Protein AF-A0A806K2G0-F1 (afdb_monomer_lite)

Structure (mmCIF, N/CA/C/O backbone):
data_AF-A0A806K2G0-F1
#
_entry.id   AF-A0A806K2G0-F1
#
loop_
_atom_site.group_PDB
_atom_site.id
_atom_site.type_symbol
_atom_site.label_atom_id
_atom_site.label_alt_id
_atom_site.label_comp_id
_atom_site.label_asym_id
_atom_site.label_entity_id
_atom_site.label_seq_id
_atom_site.pdbx_PDB_ins_code
_atom_site.Cartn_x
_atom_site.Cartn_y
_atom_site.Cartn_z
_atom_site.occupancy
_atom_site.B_iso_or_equiv
_atom_site.auth_seq_id
_atom_site.auth_comp_id
_atom_site.auth_asym_id
_atom_site.auth_atom_id
_atom_site.pdbx_PDB_model_num
ATOM 1 N N . MET A 1 1 ? 37.754 -12.669 -34.353 1.00 77.06 1 MET A N 1
ATOM 2 C CA . MET A 1 1 ? 36.310 -12.404 -34.170 1.00 77.06 1 MET A CA 1
ATOM 3 C C . MET A 1 1 ? 35.971 -12.281 -32.690 1.00 77.06 1 MET A C 1
ATOM 5 O O . MET A 1 1 ? 35.333 -11.304 -32.326 1.00 77.06 1 MET A O 1
ATOM 9 N N . ASP A 1 2 ? 36.463 -13.185 -31.840 1.00 87.06 2 ASP A N 1
ATOM 10 C CA . ASP A 1 2 ? 36.149 -13.199 -30.400 1.00 87.06 2 ASP A CA 1
ATOM 11 C C . ASP A 1 2 ? 36.590 -11.938 -29.641 1.00 87.06 2 ASP A C 1
ATOM 13 O O . ASP A 1 2 ? 35.794 -11.384 -28.889 1.00 87.06 2 ASP A O 1
ATOM 17 N N . ASP A 1 3 ? 37.777 -11.389 -29.924 1.00 90.94 3 ASP A N 1
ATOM 18 C CA . ASP A 1 3 ? 38.232 -10.138 -29.287 1.00 90.94 3 ASP A CA 1
ATOM 19 C C . ASP A 1 3 ? 37.332 -8.937 -29.612 1.00 90.94 3 ASP A C 1
ATOM 21 O O . ASP A 1 3 ? 37.082 -8.086 -28.761 1.00 90.94 3 ASP A O 1
ATOM 25 N N . ARG A 1 4 ? 36.794 -8.877 -30.839 1.00 92.06 4 ARG A N 1
ATOM 26 C CA . ARG A 1 4 ? 35.856 -7.819 -31.248 1.00 92.06 4 ARG A CA 1
ATOM 27 C C . ARG A 1 4 ? 34.479 -7.999 -30.613 1.00 92.06 4 ARG A C 1
ATOM 29 O O . ARG A 1 4 ? 33.870 -7.000 -30.252 1.00 92.06 4 ARG A O 1
ATOM 36 N N . LYS A 1 5 ? 34.012 -9.241 -30.433 1.00 92.31 5 LYS A N 1
ATOM 37 C CA . LYS A 1 5 ? 32.771 -9.539 -29.694 1.00 92.31 5 LYS A CA 1
ATOM 38 C C . LYS A 1 5 ? 32.900 -9.133 -28.226 1.00 92.31 5 LYS A C 1
ATOM 40 O O . LYS A 1 5 ? 32.089 -8.356 -27.743 1.00 92.31 5 LYS A O 1
ATOM 45 N N . LYS A 1 6 ? 33.995 -9.527 -27.573 1.00 95.56 6 LYS A N 1
ATOM 46 C CA . LYS A 1 6 ? 34.305 -9.108 -26.201 1.00 95.56 6 LYS A CA 1
ATOM 47 C C . LYS A 1 6 ? 34.381 -7.583 -26.067 1.00 95.56 6 LYS A C 1
ATOM 49 O O . LYS A 1 6 ? 33.862 -7.018 -25.110 1.00 95.56 6 LYS A O 1
ATOM 54 N N . ARG A 1 7 ? 34.992 -6.905 -27.043 1.00 94.62 7 ARG A N 1
ATOM 55 C CA . ARG A 1 7 ? 35.062 -5.440 -27.065 1.00 94.62 7 ARG A CA 1
ATOM 56 C C . ARG A 1 7 ? 33.682 -4.785 -27.193 1.00 94.62 7 ARG A C 1
ATOM 58 O O . ARG A 1 7 ? 33.452 -3.767 -26.547 1.00 94.62 7 ARG A O 1
ATOM 65 N N . ILE A 1 8 ? 32.774 -5.352 -27.990 1.00 94.88 8 ILE A N 1
ATOM 66 C CA . ILE A 1 8 ? 31.377 -4.893 -28.059 1.00 94.88 8 ILE A CA 1
ATOM 67 C C . ILE A 1 8 ? 30.714 -5.028 -26.685 1.00 94.88 8 ILE A C 1
ATOM 69 O O . ILE A 1 8 ? 30.158 -4.046 -26.204 1.00 94.88 8 ILE A O 1
ATOM 73 N N . ASP A 1 9 ? 30.847 -6.177 -26.017 1.00 96.31 9 ASP A N 1
ATOM 74 C CA . ASP A 1 9 ? 30.248 -6.400 -24.692 1.00 96.31 9 ASP A CA 1
ATOM 75 C C . ASP A 1 9 ? 30.761 -5.390 -23.644 1.00 96.31 9 ASP A C 1
ATOM 77 O O . ASP A 1 9 ? 29.993 -4.855 -22.837 1.00 96.31 9 ASP A O 1
ATOM 81 N N . GLU A 1 10 ? 32.064 -5.084 -23.667 1.00 96.31 10 GLU A N 1
ATOM 82 C CA . GLU A 1 10 ? 32.683 -4.063 -22.811 1.00 96.31 10 GLU A CA 1
ATOM 83 C C . GLU A 1 10 ? 32.123 -2.659 -23.090 1.00 96.31 10 GLU A C 1
ATOM 85 O O . GLU A 1 10 ? 31.780 -1.931 -22.154 1.00 96.31 10 GLU A O 1
ATOM 90 N N . LEU A 1 11 ? 31.992 -2.280 -24.365 1.00 94.94 11 LEU A N 1
ATOM 91 C CA . LEU A 1 11 ? 31.426 -0.990 -24.771 1.00 94.94 11 LEU A CA 1
ATOM 92 C C . LEU A 1 11 ? 29.933 -0.889 -24.437 1.00 94.94 11 LEU A C 1
ATOM 94 O O . LEU A 1 11 ? 29.469 0.173 -24.027 1.00 94.94 11 LEU A O 1
ATOM 98 N N . GLU A 1 12 ? 29.173 -1.977 -24.555 1.00 96.06 12 GLU A N 1
ATOM 99 C CA . GLU A 1 12 ? 27.765 -2.027 -24.154 1.00 96.06 12 GLU A CA 1
ATOM 100 C C . GLU A 1 12 ? 27.595 -1.881 -22.641 1.00 96.06 12 GLU A C 1
ATOM 102 O O . GLU A 1 12 ? 26.647 -1.243 -22.171 1.00 96.06 12 GLU A O 1
ATOM 107 N N . LYS A 1 13 ? 28.512 -2.452 -21.854 1.00 96.75 13 LYS A N 1
ATOM 108 C CA . LYS A 1 13 ? 28.553 -2.237 -20.406 1.00 96.75 13 LYS A CA 1
ATOM 109 C C . LYS A 1 13 ? 28.860 -0.772 -20.079 1.00 96.75 13 LYS A C 1
ATOM 111 O O . LYS A 1 13 ? 28.078 -0.149 -19.364 1.00 96.75 13 LYS A O 1
ATOM 116 N N . LEU A 1 14 ? 29.916 -0.204 -20.666 1.00 95.12 14 LEU A N 1
ATOM 117 C CA . LEU A 1 14 ? 30.301 1.197 -20.460 1.00 95.12 14 LEU A CA 1
ATOM 118 C C . LEU A 1 14 ? 29.185 2.169 -20.873 1.00 95.12 14 LEU A C 1
ATOM 120 O O . LEU A 1 14 ? 28.911 3.144 -20.172 1.00 95.12 14 LEU A O 1
ATOM 124 N N . LYS A 1 15 ? 28.507 1.888 -21.991 1.00 95.88 15 LYS A N 1
ATOM 125 C CA . LYS A 1 15 ? 27.346 2.646 -22.468 1.00 95.88 15 LYS A CA 1
ATOM 126 C C . LYS A 1 15 ? 26.206 2.613 -21.453 1.00 95.88 15 LYS A C 1
ATOM 128 O O . LYS A 1 15 ? 25.628 3.659 -21.173 1.00 95.88 15 LYS A O 1
ATOM 133 N N . ARG A 1 16 ? 25.869 1.440 -20.904 1.00 96.06 16 ARG A N 1
ATOM 134 C CA . ARG A 1 16 ? 24.810 1.305 -19.888 1.00 96.06 16 ARG A CA 1
ATOM 135 C C . ARG A 1 16 ? 25.144 2.078 -18.616 1.00 96.06 16 ARG A C 1
ATOM 137 O O . ARG A 1 16 ? 24.292 2.812 -18.128 1.00 96.06 16 ARG A O 1
ATOM 144 N N . GLU A 1 17 ? 26.374 1.958 -18.126 1.00 96.19 17 GLU A N 1
ATOM 145 C CA . GLU A 1 17 ? 26.848 2.690 -16.944 1.00 96.19 17 GLU A CA 1
ATOM 146 C C . GLU A 1 17 ? 26.820 4.207 -17.180 1.00 96.19 17 GLU A C 1
ATOM 148 O O . GLU A 1 17 ? 26.232 4.944 -16.393 1.00 96.19 17 GLU A O 1
ATOM 153 N N . SER A 1 18 ? 27.352 4.667 -18.317 1.00 95.12 18 SER A N 1
ATOM 154 C CA . SER A 1 18 ? 27.351 6.089 -18.688 1.00 95.12 18 SER A CA 1
ATOM 155 C C . SER A 1 18 ? 25.934 6.642 -18.843 1.00 95.12 18 SER A C 1
ATOM 157 O O . SER A 1 18 ? 25.673 7.770 -18.435 1.00 95.12 18 SER A O 1
ATOM 159 N N . ARG A 1 19 ? 25.006 5.854 -19.404 1.00 95.50 19 ARG A N 1
ATOM 160 C CA . ARG A 1 19 ? 23.601 6.246 -19.568 1.00 95.50 19 ARG A CA 1
ATOM 161 C C . ARG A 1 19 ? 22.874 6.335 -18.234 1.00 95.50 19 ARG A C 1
ATOM 163 O O . ARG A 1 19 ? 22.142 7.290 -18.027 1.00 95.50 19 ARG A O 1
ATOM 170 N N . PHE A 1 20 ? 23.128 5.404 -17.318 1.00 96.06 20 PHE A N 1
ATOM 171 C CA . PHE A 1 20 ? 22.593 5.478 -15.961 1.00 96.06 20 PHE A CA 1
ATOM 172 C C . PHE A 1 20 ? 23.103 6.723 -15.218 1.00 96.06 20 PHE A C 1
ATOM 174 O O . PHE A 1 20 ? 22.312 7.460 -14.631 1.00 96.06 20 PHE A O 1
ATOM 181 N N . SER A 1 21 ? 24.410 7.002 -15.287 1.00 96.44 21 SER A N 1
ATOM 182 C CA . SER A 1 21 ? 24.989 8.213 -14.692 1.00 96.44 21 SER A CA 1
ATOM 183 C C . SER A 1 21 ? 24.447 9.493 -15.325 1.00 96.44 21 SER A C 1
ATOM 185 O O . SER A 1 21 ? 24.201 10.461 -14.610 1.00 96.44 21 SER A O 1
ATOM 187 N N . LEU A 1 22 ? 24.245 9.503 -16.645 1.00 96.56 22 LEU A N 1
ATOM 188 C CA . LEU A 1 22 ? 23.656 10.635 -17.353 1.00 96.56 22 LEU A CA 1
ATOM 189 C C . LEU A 1 22 ? 22.205 10.857 -16.918 1.00 96.56 22 LEU A C 1
ATOM 191 O O . LEU A 1 22 ? 21.867 11.963 -16.522 1.00 96.56 22 LEU A O 1
ATOM 195 N N . ASP A 1 23 ? 21.376 9.813 -16.930 1.00 95.81 23 ASP A N 1
ATOM 196 C CA . ASP A 1 23 ? 19.970 9.892 -16.524 1.00 95.81 23 ASP A CA 1
ATOM 197 C C . ASP A 1 23 ? 19.830 10.434 -15.092 1.00 95.81 23 ASP A C 1
ATOM 199 O O . ASP A 1 23 ? 19.036 11.342 -14.861 1.00 95.81 23 ASP A O 1
ATOM 203 N N . SER A 1 24 ? 20.642 9.935 -14.152 1.00 96.50 24 SER A N 1
ATOM 204 C CA . SER A 1 24 ? 20.638 10.400 -12.759 1.00 96.50 24 SER A CA 1
ATOM 205 C C . SER A 1 24 ? 21.099 11.853 -12.616 1.00 96.50 24 SER A C 1
ATOM 207 O O . SER A 1 24 ? 20.521 12.602 -11.830 1.00 96.50 24 SER A O 1
ATOM 209 N N . LEU A 1 25 ? 22.120 12.265 -13.374 1.00 96.44 25 LEU A N 1
ATOM 210 C CA . LEU A 1 25 ? 22.610 13.643 -13.372 1.00 96.44 25 LEU A CA 1
ATOM 211 C C . LEU A 1 25 ? 21.557 14.608 -13.928 1.00 96.44 25 LEU A C 1
ATOM 213 O O . LEU A 1 25 ? 21.344 15.672 -13.356 1.00 96.44 25 LEU A O 1
ATOM 217 N N . LEU A 1 26 ? 20.898 14.239 -15.029 1.00 96.06 26 LEU A N 1
ATOM 218 C CA . LEU A 1 26 ? 19.864 15.057 -15.664 1.00 96.06 26 LEU A CA 1
ATOM 219 C C . LEU A 1 26 ? 18.597 15.143 -14.819 1.00 96.06 26 LEU A C 1
ATOM 221 O O . LEU A 1 26 ? 17.987 16.203 -14.775 1.00 96.06 26 LEU A O 1
ATOM 225 N N . GLU A 1 27 ? 18.216 14.057 -14.145 1.00 96.25 27 GLU A N 1
ATOM 226 C CA . GLU A 1 27 ? 17.104 14.050 -13.192 1.00 96.25 27 GLU A CA 1
ATOM 227 C C . GLU A 1 27 ? 17.367 15.036 -12.047 1.00 96.25 27 GLU A C 1
ATOM 229 O O . GLU A 1 27 ? 16.582 15.958 -11.852 1.00 96.25 27 GLU A O 1
ATOM 234 N N . GLY A 1 28 ? 18.508 14.930 -11.357 1.00 95.12 28 GLY A N 1
ATOM 235 C CA . GLY A 1 28 ? 18.836 15.859 -10.268 1.00 95.12 28 GLY A CA 1
ATOM 236 C C . GLY A 1 28 ? 19.027 17.303 -10.744 1.00 95.12 28 GLY A C 1
ATOM 237 O O . GLY A 1 28 ? 18.637 18.251 -10.064 1.00 95.12 28 GLY A O 1
ATOM 238 N N . PHE A 1 29 ? 19.596 17.499 -11.935 1.00 94.25 29 PHE A N 1
ATOM 239 C CA . PHE A 1 29 ? 19.749 18.833 -12.508 1.00 94.25 29 PHE A CA 1
ATOM 240 C C . PHE A 1 29 ? 18.399 19.459 -12.872 1.00 94.25 29 PHE A C 1
ATOM 242 O O . PHE A 1 29 ? 18.138 20.605 -12.513 1.00 94.25 29 PHE A O 1
ATOM 249 N N . GLY A 1 30 ? 17.520 18.704 -13.530 1.00 94.25 30 GLY A N 1
ATOM 250 C CA . GLY A 1 30 ? 16.178 19.160 -13.869 1.00 94.25 30 GLY A CA 1
ATOM 251 C C . GLY A 1 30 ? 15.332 19.468 -12.640 1.00 94.25 30 GLY A C 1
ATOM 252 O O . GLY A 1 30 ? 14.663 20.496 -12.626 1.00 94.25 30 GLY A O 1
ATOM 253 N N . GLU A 1 31 ? 15.403 18.637 -11.597 1.00 95.12 31 GLU A N 1
ATOM 254 C CA . GLU A 1 31 ? 14.741 18.889 -10.310 1.00 95.12 31 GLU A CA 1
ATOM 255 C C . GLU A 1 31 ? 15.164 20.240 -9.715 1.00 95.12 31 GLU A C 1
ATOM 257 O O . GLU A 1 31 ? 14.314 21.063 -9.372 1.00 95.12 31 GLU A O 1
ATOM 262 N N . ASN A 1 32 ? 16.473 20.514 -9.675 1.00 93.75 32 ASN A N 1
ATOM 263 C CA . ASN A 1 32 ? 16.998 21.788 -9.184 1.00 93.75 32 ASN A CA 1
ATOM 264 C C . ASN A 1 32 ? 16.503 22.981 -10.006 1.00 93.75 32 ASN A C 1
ATOM 266 O O . ASN A 1 32 ? 16.210 24.032 -9.440 1.00 93.75 32 ASN A O 1
ATOM 270 N N . LEU A 1 33 ? 16.417 22.835 -11.331 1.00 92.62 33 LEU A N 1
ATOM 271 C CA . LEU A 1 33 ? 15.923 23.899 -12.200 1.00 92.62 33 LEU A CA 1
ATOM 272 C C . LEU A 1 33 ? 14.427 24.147 -11.984 1.00 92.62 33 LEU A C 1
ATOM 274 O O . LEU A 1 33 ? 14.039 25.302 -11.847 1.00 92.62 33 LEU A O 1
ATOM 278 N N . TYR A 1 34 ? 13.600 23.098 -11.891 1.00 92.44 34 TYR A N 1
ATOM 279 C CA . TYR A 1 34 ? 12.176 23.240 -11.557 1.00 92.44 34 TYR A CA 1
ATOM 280 C C . TYR A 1 34 ? 11.971 23.914 -10.197 1.00 92.44 34 TYR A C 1
ATOM 282 O O . TYR A 1 34 ? 11.084 24.751 -10.066 1.00 92.44 34 TYR A O 1
ATOM 290 N N . GLY A 1 35 ? 12.827 23.630 -9.211 1.00 89.75 35 GLY A N 1
ATOM 291 C CA . GLY A 1 35 ? 12.796 24.289 -7.901 1.00 89.75 35 GLY A CA 1
ATOM 292 C C . GLY A 1 35 ? 13.089 25.797 -7.924 1.00 89.75 35 GLY A C 1
ATOM 293 O O . GLY A 1 35 ? 12.828 26.476 -6.935 1.00 89.75 35 GLY A O 1
ATOM 294 N N . ARG A 1 36 ? 13.621 26.333 -9.031 1.00 91.38 36 ARG A N 1
ATOM 295 C CA . ARG A 1 36 ? 13.879 27.772 -9.230 1.00 91.38 36 ARG A CA 1
ATOM 296 C C . ARG A 1 36 ? 12.774 28.475 -10.018 1.00 91.38 36 ARG A C 1
ATOM 298 O O . ARG A 1 36 ? 12.831 29.691 -10.173 1.00 91.38 36 ARG A O 1
ATOM 305 N N . ILE A 1 37 ? 11.812 27.727 -10.554 1.00 89.44 37 ILE A N 1
ATOM 306 C CA . ILE A 1 37 ? 10.711 28.289 -11.332 1.00 89.44 37 ILE A CA 1
ATOM 307 C C . ILE A 1 37 ? 9.681 28.878 -10.370 1.00 89.44 37 ILE A C 1
ATOM 309 O O . ILE A 1 37 ? 9.182 28.193 -9.482 1.00 89.44 37 ILE A O 1
ATOM 313 N N . GLU A 1 38 ? 9.349 30.150 -10.566 1.00 78.06 38 GLU A N 1
ATOM 314 C CA . GLU A 1 38 ? 8.208 30.778 -9.903 1.00 78.06 38 GLU A CA 1
ATOM 315 C C . GLU A 1 38 ? 6.893 30.335 -10.574 1.00 78.06 38 GLU A C 1
ATOM 317 O O . GLU A 1 38 ? 6.869 30.070 -11.777 1.00 78.06 38 GLU A O 1
ATOM 322 N N . ASP A 1 39 ? 5.784 30.311 -9.824 1.00 66.56 39 ASP A N 1
ATOM 323 C CA . ASP A 1 39 ? 4.446 29.813 -10.227 1.00 66.56 39 ASP A CA 1
ATOM 324 C C . ASP A 1 39 ? 3.815 30.471 -11.484 1.00 66.56 39 ASP A C 1
ATOM 326 O O . ASP A 1 39 ? 2.679 30.169 -11.848 1.00 66.56 39 ASP A O 1
ATOM 330 N N . SER A 1 40 ? 4.522 31.377 -12.162 1.00 60.97 40 SER A N 1
ATOM 331 C CA . SER A 1 40 ? 4.035 32.211 -13.266 1.00 60.97 40 SER A CA 1
ATOM 332 C C . SER A 1 40 ? 4.455 31.760 -14.673 1.00 60.97 40 SER A C 1
ATOM 334 O O . SER A 1 40 ? 4.078 32.410 -15.648 1.00 60.97 40 SER A O 1
ATOM 336 N N . ALA A 1 41 ? 5.223 30.676 -14.829 1.00 68.88 41 ALA A N 1
ATOM 337 C CA . ALA A 1 41 ? 5.711 30.271 -16.151 1.00 68.88 41 ALA A CA 1
ATOM 338 C C . ALA A 1 41 ? 4.635 29.549 -16.997 1.00 68.88 41 ALA A C 1
ATOM 340 O O . ALA A 1 41 ? 4.089 28.522 -16.601 1.00 68.88 41 ALA A O 1
ATOM 341 N N . GLU A 1 42 ? 4.383 30.048 -18.214 1.00 77.19 42 GLU A N 1
ATOM 342 C CA . GLU A 1 42 ? 3.323 29.580 -19.133 1.00 77.19 42 GLU A CA 1
ATOM 343 C C . GLU A 1 42 ? 3.671 28.303 -19.932 1.00 77.19 42 GLU A C 1
ATOM 345 O O . GLU A 1 42 ? 3.013 27.975 -20.921 1.00 77.19 42 GLU A O 1
ATOM 350 N N . PHE A 1 43 ? 4.717 27.565 -19.551 1.00 86.06 43 PHE A N 1
ATOM 351 C CA . PHE A 1 43 ? 5.128 26.372 -20.294 1.00 86.06 43 PHE A CA 1
ATOM 352 C C . PHE A 1 43 ? 4.364 25.121 -19.844 1.00 86.06 43 PHE A C 1
ATOM 354 O O . PHE A 1 43 ? 4.207 24.862 -18.652 1.00 86.06 43 PHE A O 1
ATOM 361 N N . GLU A 1 44 ? 3.933 24.308 -20.812 1.00 87.38 44 GLU A N 1
ATOM 362 C CA . GLU A 1 44 ? 3.108 23.109 -20.590 1.00 87.38 44 GLU A CA 1
ATOM 363 C C . GLU A 1 44 ? 3.717 22.129 -19.576 1.00 87.38 44 GLU A C 1
ATOM 365 O O . GLU A 1 44 ? 3.016 21.568 -18.735 1.00 87.38 44 GLU A O 1
ATOM 370 N N . ASP A 1 45 ? 5.031 21.933 -19.616 1.00 87.44 45 ASP A N 1
ATOM 371 C CA . ASP A 1 45 ? 5.723 21.021 -18.714 1.00 87.44 45 ASP A CA 1
ATOM 372 C C . ASP A 1 45 ? 5.883 21.571 -17.290 1.00 87.44 45 ASP A C 1
ATOM 374 O O . ASP A 1 45 ? 5.846 20.790 -16.341 1.00 87.44 45 ASP A O 1
ATOM 378 N N . VAL A 1 46 ? 5.947 22.896 -17.121 1.00 88.31 46 VAL A N 1
ATOM 379 C CA . VAL A 1 46 ? 5.870 23.555 -15.806 1.00 88.31 46 VAL A CA 1
ATOM 380 C C . VAL A 1 46 ? 4.473 23.403 -15.209 1.00 88.31 46 VAL A C 1
ATOM 382 O O . VAL A 1 46 ? 4.335 23.022 -14.047 1.00 88.31 46 VAL A O 1
ATOM 385 N N . LEU A 1 47 ? 3.423 23.609 -16.009 1.00 89.81 47 LEU A N 1
ATOM 386 C CA . LEU A 1 47 ? 2.044 23.355 -15.575 1.00 89.81 47 LEU A CA 1
ATOM 387 C C . LEU A 1 47 ? 1.857 21.889 -15.162 1.00 89.81 47 LEU A C 1
ATOM 389 O O . LEU A 1 47 ? 1.226 21.593 -14.141 1.00 89.81 47 LEU A O 1
ATOM 393 N N . LYS A 1 48 ? 2.447 20.964 -15.927 1.00 92.19 48 LYS A N 1
ATOM 394 C CA . LYS A 1 48 ? 2.440 19.537 -15.605 1.00 92.19 48 LYS A CA 1
ATOM 395 C C . LYS A 1 48 ? 3.205 19.245 -14.313 1.00 92.19 48 LYS A C 1
ATOM 397 O O . LYS A 1 48 ? 2.683 18.515 -13.478 1.00 92.19 48 LYS A O 1
ATOM 402 N N . TYR A 1 49 ? 4.385 19.831 -14.111 1.00 93.12 49 TYR A N 1
ATOM 403 C CA . TYR A 1 49 ? 5.149 19.718 -12.866 1.00 93.12 49 TYR A CA 1
ATOM 404 C C . TYR A 1 49 ? 4.319 20.155 -11.649 1.00 93.12 49 TYR A C 1
ATOM 406 O O . TYR A 1 49 ? 4.158 19.372 -10.712 1.00 93.12 49 TYR A O 1
ATOM 414 N N . ASN A 1 50 ? 3.703 21.340 -11.702 1.00 90.62 50 ASN A N 1
ATOM 415 C CA . ASN A 1 50 ? 2.863 21.860 -10.618 1.00 90.62 50 ASN A CA 1
ATOM 416 C C . ASN A 1 50 ? 1.653 20.959 -10.339 1.00 90.62 50 ASN A C 1
ATOM 418 O O . ASN A 1 50 ? 1.311 20.703 -9.184 1.00 90.62 50 ASN A O 1
ATOM 422 N N . THR A 1 51 ? 1.032 20.423 -11.392 1.00 93.12 51 THR A N 1
ATOM 423 C CA . THR A 1 51 ? -0.085 19.475 -11.264 1.00 93.12 51 THR A CA 1
ATOM 424 C C . THR A 1 51 ? 0.354 18.181 -10.580 1.00 93.12 51 THR A C 1
ATOM 426 O O . THR A 1 51 ? -0.313 17.722 -9.660 1.00 93.12 51 THR A O 1
ATOM 429 N N . LEU A 1 52 ? 1.494 17.609 -10.976 1.00 94.88 52 LEU A N 1
ATOM 430 C CA . LEU A 1 52 ? 2.017 16.376 -10.381 1.00 94.88 52 LEU A CA 1
ATOM 431 C C . LEU A 1 52 ? 2.450 16.583 -8.919 1.00 94.88 52 LEU A C 1
ATOM 433 O O . LEU A 1 52 ? 2.195 15.723 -8.078 1.00 94.88 52 LEU A O 1
ATOM 437 N N . GLN A 1 53 ? 3.054 17.729 -8.589 1.00 94.00 53 GLN A N 1
ATOM 438 C CA . GLN A 1 53 ? 3.383 18.094 -7.205 1.00 94.00 53 GLN A CA 1
ATOM 439 C C . GLN A 1 53 ? 2.126 18.203 -6.340 1.00 94.00 53 GLN A C 1
ATOM 441 O O . GLN A 1 53 ? 2.069 17.638 -5.244 1.00 94.00 53 GLN A O 1
ATOM 446 N N . LYS A 1 54 ? 1.086 18.865 -6.858 1.00 94.44 54 LYS A N 1
ATOM 447 C CA . LYS A 1 54 ? -0.214 18.940 -6.192 1.00 94.44 54 LYS A CA 1
ATOM 448 C C . LYS A 1 54 ? -0.834 17.554 -6.006 1.00 94.44 54 LYS A C 1
ATOM 450 O O . LYS A 1 54 ? -1.274 17.238 -4.909 1.00 94.44 54 LYS A O 1
ATOM 455 N N . ASP A 1 55 ? -0.793 16.698 -7.022 1.00 95.75 55 ASP A N 1
ATOM 456 C CA . ASP A 1 55 ? -1.307 15.327 -6.947 1.00 95.75 55 ASP A CA 1
ATOM 457 C C . ASP A 1 55 ? -0.604 14.490 -5.866 1.00 95.75 55 ASP A C 1
ATOM 459 O O . ASP A 1 55 ? -1.256 13.700 -5.174 1.00 95.75 55 ASP A O 1
ATOM 463 N N . ILE A 1 56 ? 0.713 14.663 -5.683 1.00 95.25 56 ILE A N 1
ATOM 464 C CA . ILE A 1 56 ? 1.457 14.032 -4.581 1.00 95.25 56 ILE A CA 1
ATOM 465 C C . ILE A 1 56 ? 0.993 14.584 -3.236 1.00 95.25 56 ILE A C 1
ATOM 467 O O . ILE A 1 56 ? 0.761 13.796 -2.315 1.00 95.25 56 ILE A O 1
ATOM 471 N N . ALA A 1 57 ? 0.861 15.905 -3.106 1.00 95.50 57 ALA A N 1
ATOM 472 C CA . ALA A 1 57 ? 0.421 16.545 -1.870 1.00 95.50 57 ALA A CA 1
ATOM 473 C C . ALA A 1 57 ? -0.997 16.095 -1.480 1.00 95.50 57 ALA A C 1
ATOM 475 O O . ALA A 1 57 ? -1.202 15.617 -0.363 1.00 95.50 57 ALA A O 1
ATOM 476 N N . ASP A 1 58 ? -1.937 16.138 -2.425 1.00 96.44 58 ASP A N 1
ATOM 477 C CA . ASP A 1 58 ? -3.329 15.722 -2.248 1.00 96.44 58 ASP A CA 1
ATOM 478 C C . ASP A 1 58 ? -3.413 14.227 -1.893 1.00 96.44 58 ASP A C 1
ATOM 480 O O . ASP A 1 58 ? -4.101 13.842 -0.945 1.00 96.44 58 ASP A O 1
ATOM 484 N N . SER A 1 59 ? -2.648 13.370 -2.582 1.00 95.50 59 SER A N 1
ATOM 485 C CA . SER A 1 59 ? -2.597 11.932 -2.272 1.00 95.50 59 SER A CA 1
ATOM 486 C C . SER A 1 59 ? -1.977 11.654 -0.897 1.00 95.50 59 SER A C 1
ATOM 488 O O . SER A 1 59 ? -2.403 10.732 -0.205 1.00 95.50 59 SER A O 1
ATOM 490 N N . THR A 1 60 ? -0.989 12.447 -0.473 1.00 95.75 60 THR A N 1
ATOM 491 C CA . THR A 1 60 ? -0.350 12.317 0.848 1.00 95.75 60 THR A CA 1
ATOM 492 C C . THR A 1 60 ? -1.298 12.759 1.966 1.00 95.75 60 THR A C 1
ATOM 494 O O . THR A 1 60 ? -1.425 12.063 2.974 1.00 95.75 60 THR A O 1
ATOM 497 N N . ALA A 1 61 ? -2.020 13.866 1.776 1.00 95.69 61 ALA A N 1
ATOM 498 C CA . ALA A 1 61 ? -3.051 14.330 2.705 1.00 95.69 61 ALA A CA 1
ATOM 499 C C . ALA A 1 61 ? -4.208 13.320 2.830 1.00 95.69 61 ALA A C 1
ATOM 501 O O . ALA A 1 61 ? -4.716 13.072 3.929 1.00 95.69 61 ALA A O 1
ATOM 502 N N . ALA A 1 62 ? -4.585 12.683 1.718 1.00 94.25 62 ALA A N 1
ATOM 503 C CA . ALA A 1 62 ? -5.573 11.611 1.715 1.00 94.25 62 ALA A CA 1
ATOM 504 C C . ALA A 1 62 ? -5.097 10.384 2.512 1.00 94.25 62 ALA A C 1
ATOM 506 O O . ALA A 1 62 ? -5.869 9.859 3.312 1.00 94.25 62 ALA A O 1
ATOM 507 N N . ILE A 1 63 ? -3.828 9.967 2.374 1.00 94.00 63 ILE A N 1
ATOM 508 C CA . ILE A 1 63 ? -3.254 8.880 3.192 1.00 94.00 63 ILE A CA 1
ATOM 509 C C . ILE A 1 63 ? -3.383 9.203 4.682 1.00 94.00 63 ILE A C 1
ATOM 511 O O . ILE A 1 63 ? -3.885 8.369 5.432 1.00 94.00 63 ILE A O 1
ATOM 515 N N . PHE A 1 64 ? -2.992 10.411 5.099 1.00 94.56 64 PHE A N 1
ATOM 516 C CA . PHE A 1 64 ? -3.080 10.818 6.504 1.00 94.56 64 PHE A CA 1
ATOM 517 C C . PHE A 1 64 ? -4.519 10.750 7.030 1.00 94.56 64 PHE A C 1
ATOM 519 O O . PHE A 1 64 ? -4.762 10.240 8.120 1.00 94.56 64 PHE A O 1
ATOM 526 N N . THR A 1 65 ? -5.482 11.197 6.222 1.00 93.50 65 THR A N 1
ATOM 527 C CA . THR A 1 65 ? -6.907 11.161 6.576 1.00 93.50 65 THR A CA 1
ATOM 528 C C . THR A 1 65 ? -7.403 9.722 6.761 1.00 93.50 65 THR A C 1
ATOM 530 O O . THR A 1 65 ? -8.109 9.432 7.725 1.00 93.50 65 THR A O 1
ATOM 533 N N . VAL A 1 66 ? -7.019 8.798 5.873 1.00 92.69 66 VAL A N 1
ATOM 534 C CA . VAL A 1 66 ? -7.392 7.375 5.979 1.00 92.69 66 VAL A CA 1
ATOM 535 C C . VAL A 1 66 ? -6.739 6.718 7.199 1.00 92.69 66 VAL A C 1
ATOM 537 O O . VAL A 1 66 ? -7.401 5.979 7.926 1.00 92.69 66 VAL A O 1
ATOM 540 N N . GLU A 1 67 ? -5.462 7.000 7.462 1.00 93.38 67 GLU A N 1
ATOM 541 C CA . GLU A 1 67 ? -4.743 6.470 8.629 1.00 93.38 67 GLU A CA 1
ATOM 542 C C . GLU A 1 67 ? -5.330 6.997 9.951 1.00 93.38 67 GLU A C 1
ATOM 544 O O . GLU A 1 67 ? -5.487 6.237 10.910 1.00 93.38 67 GLU A O 1
ATOM 549 N N . GLU A 1 68 ? -5.726 8.272 10.000 1.00 93.75 68 GLU A N 1
ATOM 550 C CA . GLU A 1 68 ? -6.415 8.859 11.151 1.00 93.75 68 GLU A CA 1
ATOM 551 C C . GLU A 1 68 ? -7.789 8.214 11.384 1.00 93.75 68 GLU A C 1
ATOM 553 O O . GLU A 1 68 ? -8.134 7.874 12.521 1.00 93.75 68 GLU A O 1
ATOM 558 N N . GLN A 1 69 ? -8.554 7.976 10.315 1.00 92.12 69 GLN A N 1
ATOM 559 C CA . GLN A 1 69 ? -9.820 7.247 10.393 1.00 92.12 69 GLN A CA 1
ATOM 560 C C . GLN A 1 69 ? -9.620 5.802 10.875 1.00 92.12 69 GLN A C 1
ATOM 562 O O . GLN A 1 69 ? -10.388 5.335 11.714 1.00 92.12 69 GLN A O 1
ATOM 567 N N . GLU A 1 70 ? -8.586 5.090 10.409 1.00 93.06 70 GLU A N 1
ATOM 568 C CA . GLU A 1 70 ? -8.271 3.735 10.885 1.00 93.06 70 GLU A CA 1
ATOM 569 C C . GLU A 1 70 ? -7.904 3.732 12.377 1.00 93.06 70 GLU A C 1
ATOM 571 O O . GLU A 1 70 ? -8.342 2.848 13.122 1.00 93.06 70 GLU A O 1
ATOM 576 N N . ARG A 1 71 ? -7.133 4.726 12.838 1.00 93.31 71 ARG A N 1
ATOM 577 C CA . ARG A 1 71 ? -6.801 4.876 14.260 1.00 93.31 71 ARG A CA 1
ATOM 578 C C . ARG A 1 71 ? -8.063 5.083 15.096 1.00 93.31 71 ARG A C 1
ATOM 580 O O . ARG A 1 71 ? -8.289 4.327 16.039 1.00 93.31 71 ARG A O 1
ATOM 587 N N . ARG A 1 72 ? -8.913 6.040 14.708 1.00 93.81 72 ARG A N 1
ATOM 588 C CA . ARG A 1 72 ? -10.188 6.317 15.390 1.00 93.81 72 ARG A CA 1
ATOM 589 C C . ARG A 1 72 ? -11.103 5.094 15.399 1.00 93.81 72 ARG A C 1
ATOM 591 O O . ARG A 1 72 ? -11.767 4.829 16.394 1.00 93.81 72 ARG A O 1
ATOM 598 N N . PHE A 1 73 ? -11.116 4.315 14.319 1.00 93.56 73 PHE A N 1
ATOM 599 C CA . PHE A 1 73 ? -11.894 3.082 14.254 1.00 93.56 73 PHE A CA 1
ATOM 600 C C . PHE A 1 73 ? -11.444 2.079 15.319 1.00 93.56 73 PHE A C 1
ATOM 602 O O . PHE A 1 73 ? -12.286 1.557 16.044 1.00 93.56 73 PHE A O 1
ATOM 609 N N . LYS A 1 74 ? -10.133 1.851 15.465 1.00 93.19 74 LYS A N 1
ATOM 610 C CA . LYS A 1 74 ? -9.584 0.958 16.501 1.00 93.19 74 LYS A CA 1
ATOM 611 C C . LYS A 1 74 ? -9.880 1.465 17.913 1.00 93.19 74 LYS A C 1
ATOM 613 O O . LYS A 1 74 ? -10.318 0.687 18.753 1.00 93.19 74 LYS A O 1
ATOM 618 N N . GLU A 1 75 ? -9.721 2.766 18.149 1.00 94.94 75 GLU A N 1
ATOM 619 C CA . GLU A 1 75 ? -10.062 3.399 19.431 1.00 94.94 75 GLU A CA 1
ATOM 620 C C . GLU A 1 75 ? -11.543 3.190 19.794 1.00 94.94 75 GLU A C 1
ATOM 622 O O . GLU A 1 75 ? -11.862 2.852 20.937 1.00 94.94 75 GLU A O 1
ATOM 627 N N . LEU A 1 76 ? -12.452 3.316 18.819 1.00 94.56 76 LEU A N 1
ATOM 628 C CA . LEU A 1 76 ? -13.875 3.020 19.009 1.00 94.56 76 LEU A CA 1
ATOM 629 C C . LEU A 1 76 ? -14.120 1.539 19.310 1.00 94.56 76 LEU A C 1
ATOM 631 O O . LEU A 1 76 ? -14.928 1.231 20.182 1.00 94.56 76 LEU A O 1
ATOM 635 N N . GLU A 1 77 ? -13.442 0.611 18.626 1.00 94.12 77 GLU A N 1
ATOM 636 C CA . GLU A 1 77 ? -13.579 -0.821 18.923 1.00 94.12 77 GLU A CA 1
ATOM 637 C C . GLU A 1 77 ? -13.178 -1.156 20.356 1.00 94.12 77 GLU A C 1
ATOM 639 O O . GLU A 1 77 ? -13.886 -1.907 21.029 1.00 94.12 77 GLU A O 1
ATOM 644 N N . ASP A 1 78 ? -12.066 -0.602 20.824 1.00 95.56 78 ASP A N 1
ATOM 645 C CA . ASP A 1 78 ? -11.568 -0.867 22.169 1.00 95.56 78 ASP A CA 1
ATOM 646 C C . ASP A 1 78 ? -12.441 -0.194 23.235 1.00 95.56 78 ASP A C 1
ATOM 648 O O . ASP A 1 78 ? -12.767 -0.819 24.246 1.00 95.56 78 ASP A O 1
ATOM 652 N N . THR A 1 79 ? -12.923 1.025 22.971 1.00 95.88 79 THR A N 1
ATOM 653 C CA . THR A 1 79 ? -13.871 1.722 23.855 1.00 95.88 79 THR A CA 1
ATOM 654 C C . THR A 1 79 ? -15.195 0.964 23.966 1.00 95.88 79 THR A C 1
ATOM 656 O O . THR A 1 79 ? -15.710 0.791 25.070 1.00 95.88 79 THR A O 1
ATOM 659 N N . ILE A 1 80 ? -15.734 0.458 22.850 1.00 96.00 80 ILE A N 1
ATOM 660 C CA . ILE A 1 80 ? -16.959 -0.356 22.849 1.00 96.00 80 ILE A CA 1
ATOM 661 C C . ILE A 1 80 ? -16.752 -1.633 23.664 1.00 96.00 80 ILE A C 1
ATOM 663 O O . ILE A 1 80 ? -17.580 -1.930 24.517 1.00 96.00 80 ILE A O 1
ATOM 667 N N . LYS A 1 81 ? -15.645 -2.362 23.466 1.00 96.06 81 LYS A N 1
ATOM 668 C CA . LYS A 1 81 ? -15.359 -3.586 24.240 1.00 96.06 81 LYS A CA 1
ATOM 669 C C . LYS A 1 81 ? -15.292 -3.315 25.741 1.00 96.06 81 LYS A C 1
ATOM 671 O O . LYS A 1 81 ? -15.834 -4.090 26.526 1.00 96.06 81 LYS A O 1
ATOM 676 N N . LEU A 1 82 ? -14.632 -2.226 26.138 1.00 95.44 82 LEU A N 1
ATOM 677 C CA . LEU A 1 82 ? -14.529 -1.831 27.541 1.00 95.44 82 LEU A CA 1
ATOM 678 C C . LEU A 1 82 ? -15.913 -1.515 28.123 1.00 95.44 82 LEU A C 1
ATOM 680 O O . LEU A 1 82 ? -16.268 -2.021 29.184 1.00 95.44 82 LEU A O 1
ATOM 684 N N . LYS A 1 83 ? -16.732 -0.755 27.393 1.00 93.69 83 LYS A N 1
ATOM 685 C CA . LYS A 1 83 ? -18.098 -0.410 27.805 1.00 93.69 83 LYS A CA 1
ATOM 686 C C . LYS A 1 83 ? -19.042 -1.616 27.844 1.00 93.69 83 LYS A C 1
ATOM 688 O O . LYS A 1 83 ? -19.852 -1.709 28.757 1.00 93.69 83 LYS A O 1
ATOM 693 N N . GLU A 1 84 ? -18.911 -2.569 26.923 1.00 94.50 84 GLU A N 1
ATOM 694 C CA . GLU A 1 84 ? -19.653 -3.841 26.955 1.00 94.50 84 GLU A CA 1
ATOM 695 C C . GLU A 1 84 ? -19.273 -4.688 28.180 1.00 94.50 84 GLU A C 1
ATOM 697 O O . GLU A 1 84 ? -20.120 -5.369 28.765 1.00 94.50 84 GLU A O 1
ATOM 702 N N . GLN A 1 85 ? -18.005 -4.642 28.600 1.00 94.75 85 GLN A N 1
ATOM 703 C CA . GLN A 1 85 ? -17.574 -5.284 29.837 1.00 94.75 85 GLN A CA 1
ATOM 704 C C . GLN A 1 85 ? -18.151 -4.575 31.071 1.00 94.75 85 GLN A C 1
ATOM 706 O O . GLN A 1 85 ? -18.679 -5.262 31.945 1.00 94.75 85 GLN A O 1
ATOM 711 N N . GLU A 1 86 ? -18.116 -3.238 31.119 1.00 91.94 86 GLU A N 1
ATOM 712 C CA . GLU A 1 86 ? -18.753 -2.454 32.189 1.00 91.94 86 GLU A CA 1
ATOM 713 C C . GLU A 1 86 ? -20.256 -2.756 32.291 1.00 91.94 86 GLU A C 1
ATOM 715 O O . GLU A 1 86 ? -20.765 -2.990 33.385 1.00 91.94 86 GLU A O 1
ATOM 720 N N . GLU A 1 87 ? -20.971 -2.798 31.163 1.00 92.00 87 GLU A N 1
ATOM 721 C CA . GLU A 1 87 ? -22.400 -3.133 31.114 1.00 92.00 87 GLU A CA 1
ATOM 722 C C . GLU A 1 87 ? -22.653 -4.546 31.661 1.00 92.00 87 GLU A C 1
ATOM 724 O O . GLU A 1 87 ? -23.556 -4.764 32.471 1.00 92.00 87 GLU A O 1
ATOM 729 N N . LYS A 1 88 ? -21.811 -5.515 31.287 1.00 93.25 88 LYS A N 1
ATOM 730 C CA . LYS A 1 88 ? -21.907 -6.893 31.779 1.00 93.25 88 LYS A CA 1
ATOM 731 C C . LYS A 1 88 ? -21.638 -7.001 33.281 1.00 93.25 88 LYS A C 1
ATOM 733 O O . LYS A 1 88 ? -22.296 -7.795 33.954 1.00 93.25 88 LYS A O 1
ATOM 738 N N . GLU A 1 89 ? -20.660 -6.267 33.801 1.00 93.12 89 GLU A N 1
ATOM 739 C CA . GLU A 1 89 ? -20.347 -6.227 35.233 1.00 93.12 89 GLU A CA 1
ATOM 740 C C . GLU A 1 89 ? -21.492 -5.583 36.020 1.00 93.12 89 GLU A C 1
ATOM 742 O O . GLU A 1 89 ? -21.998 -6.196 36.959 1.00 93.12 89 GLU A O 1
ATOM 747 N N . ARG A 1 90 ? -22.021 -4.450 35.548 1.00 90.19 90 ARG A N 1
ATOM 748 C CA . ARG A 1 90 ? -23.198 -3.795 36.143 1.00 90.19 90 ARG A CA 1
ATOM 749 C C . ARG A 1 90 ? -24.449 -4.667 36.089 1.00 90.19 90 ARG A C 1
ATOM 751 O O . ARG A 1 90 ? -25.218 -4.697 37.044 1.00 90.19 90 ARG A O 1
ATOM 758 N N . GLY A 1 91 ? -24.643 -5.434 35.017 1.00 91.00 91 GLY A N 1
ATOM 759 C CA . GLY A 1 91 ? -25.729 -6.411 34.924 1.00 91.00 91 GLY A CA 1
ATOM 760 C C . GLY A 1 91 ? -25.636 -7.504 35.995 1.00 91.00 91 GLY A C 1
ATOM 761 O O . GLY A 1 91 ? -26.660 -7.922 36.545 1.00 91.00 91 GLY A O 1
ATOM 762 N N . LYS A 1 92 ? -24.418 -7.943 36.347 1.00 93.31 92 LYS A N 1
ATOM 763 C CA . LYS A 1 92 ? -24.204 -8.874 37.467 1.00 93.31 92 LYS A CA 1
ATOM 764 C C . LYS A 1 92 ? -24.507 -8.211 38.805 1.00 93.31 92 LYS A C 1
ATOM 766 O O . LYS A 1 92 ? -25.264 -8.790 39.576 1.00 93.31 92 LYS A O 1
ATOM 771 N N . GLU A 1 93 ? -23.991 -7.005 39.042 1.00 93.31 93 GLU A N 1
ATOM 772 C CA . GLU A 1 93 ? -24.266 -6.236 40.264 1.00 93.31 93 GLU A CA 1
ATOM 773 C C . GLU A 1 93 ? -25.773 -6.034 40.463 1.00 93.31 93 GLU A C 1
ATOM 775 O O . GLU A 1 93 ? -26.312 -6.349 41.520 1.00 93.31 93 GLU A O 1
ATOM 780 N N . LEU A 1 94 ? -26.489 -5.619 39.414 1.00 92.69 94 LEU A N 1
ATOM 781 C CA . LEU A 1 94 ? -27.941 -5.460 39.444 1.00 92.69 94 LEU A CA 1
ATOM 782 C C . LEU A 1 94 ? -28.648 -6.773 39.804 1.00 92.69 94 LEU A C 1
ATOM 784 O O . LEU A 1 94 ? -29.574 -6.783 40.615 1.00 92.69 94 LEU A O 1
ATOM 788 N N . THR A 1 95 ? -28.197 -7.887 39.228 1.00 92.00 95 THR A N 1
ATOM 789 C CA . THR A 1 95 ? -28.741 -9.219 39.518 1.00 92.00 95 THR A CA 1
ATOM 790 C C . THR A 1 95 ? -28.498 -9.625 40.978 1.00 92.00 95 THR A C 1
ATOM 792 O O . THR A 1 95 ? -29.380 -10.203 41.616 1.00 92.00 95 THR A O 1
ATOM 795 N N . GLU A 1 96 ? -27.328 -9.309 41.533 1.00 93.69 96 GLU A N 1
ATOM 796 C CA . GLU A 1 96 ? -27.003 -9.563 42.939 1.00 93.69 96 GLU A CA 1
ATOM 797 C C . GLU A 1 96 ? -27.868 -8.723 43.884 1.00 93.69 96 GLU A C 1
ATOM 799 O O . GLU A 1 96 ? -28.431 -9.266 44.838 1.00 93.69 96 GLU A O 1
ATOM 804 N N . VAL A 1 97 ? -28.031 -7.425 43.608 1.00 92.94 97 VAL A N 1
ATOM 805 C CA . VAL A 1 97 ? -28.866 -6.530 44.426 1.00 92.94 97 VAL A CA 1
ATOM 806 C C . VAL A 1 97 ? -30.341 -6.942 44.361 1.00 92.94 97 VAL A C 1
ATOM 808 O O . VAL A 1 97 ? -31.007 -6.985 45.394 1.00 92.94 97 VAL A O 1
ATOM 811 N N . LEU A 1 98 ? -30.848 -7.359 43.194 1.00 90.69 98 LEU A N 1
ATOM 812 C CA . LEU A 1 98 ? -32.198 -7.932 43.060 1.00 90.69 98 LEU A CA 1
ATOM 813 C C . LEU A 1 98 ? -32.376 -9.209 43.895 1.00 90.69 98 LEU A C 1
ATOM 815 O O . LEU A 1 98 ? -33.428 -9.410 44.504 1.00 90.69 98 LEU A O 1
ATOM 819 N N . GLY A 1 99 ? -31.345 -10.056 43.966 1.00 92.12 99 GLY A N 1
ATOM 820 C CA . GLY A 1 99 ? -31.327 -11.220 44.852 1.00 92.12 99 GLY A CA 1
ATOM 821 C C . GLY A 1 99 ? -31.366 -10.835 46.335 1.00 92.12 99 GLY A C 1
ATOM 822 O O . GLY A 1 99 ? -32.143 -11.411 47.098 1.00 92.12 99 GLY A O 1
ATOM 823 N N . LYS A 1 100 ? -30.578 -9.834 46.752 1.00 92.75 100 LYS A N 1
ATOM 824 C CA . LYS A 1 100 ? -30.594 -9.317 48.134 1.00 92.75 100 LYS A CA 1
ATOM 825 C C . LYS A 1 100 ? -31.958 -8.733 48.502 1.00 92.75 100 LYS A C 1
ATOM 827 O O . LYS A 1 100 ? -32.478 -9.058 49.567 1.00 92.75 100 LYS A O 1
ATOM 832 N N . LEU A 1 101 ? -32.563 -7.967 47.593 1.00 90.62 101 LEU A N 1
ATOM 833 C CA . LEU A 1 101 ? -33.909 -7.422 47.747 1.00 90.62 101 LEU A CA 1
ATOM 834 C C . LEU A 1 101 ? -34.939 -8.535 47.975 1.00 90.62 101 LEU A C 1
ATOM 836 O O . LEU A 1 101 ? -35.647 -8.516 48.978 1.00 90.62 101 LEU A O 1
ATOM 840 N N . GLY A 1 102 ? -35.005 -9.536 47.091 1.00 90.31 102 GLY A N 1
ATOM 841 C CA . GLY A 1 102 ? -35.991 -10.610 47.231 1.00 90.31 102 GLY A CA 1
ATOM 842 C C . GLY A 1 102 ? -35.805 -11.448 48.497 1.00 90.31 102 GLY A C 1
ATOM 843 O O . GLY A 1 102 ? -36.790 -11.860 49.109 1.00 90.31 102 GLY A O 1
ATOM 844 N N . LYS A 1 103 ? -34.557 -11.645 48.940 1.00 92.50 103 LYS A N 1
ATOM 845 C CA . LYS A 1 103 ? -34.259 -12.286 50.227 1.00 92.50 103 LYS A CA 1
ATOM 846 C C . LYS A 1 103 ? -34.758 -11.447 51.410 1.00 92.50 103 LYS A C 1
ATOM 848 O O . LYS A 1 103 ? -35.405 -11.999 52.296 1.00 92.50 103 LYS A O 1
ATOM 853 N N . ALA A 1 104 ? -34.481 -10.141 51.419 1.00 89.31 104 ALA A N 1
ATOM 854 C CA . ALA A 1 104 ? -34.930 -9.228 52.473 1.00 89.31 104 ALA A CA 1
ATOM 855 C C . ALA A 1 104 ? -36.465 -9.176 52.559 1.00 89.31 104 ALA A C 1
ATOM 857 O O . ALA A 1 104 ? -37.030 -9.234 53.646 1.00 89.31 104 ALA A O 1
ATOM 858 N N . MET A 1 105 ? -37.145 -9.168 51.411 1.00 86.88 105 MET A N 1
ATOM 859 C CA . MET A 1 105 ? -38.606 -9.199 51.345 1.00 86.88 105 MET A CA 1
ATOM 860 C C . MET A 1 105 ? -39.212 -10.495 51.889 1.00 86.88 105 MET A C 1
ATOM 862 O O . MET A 1 105 ? -40.220 -10.453 52.583 1.00 86.88 105 MET A O 1
ATOM 866 N N . LEU A 1 106 ? -38.625 -11.655 51.577 1.00 88.50 106 LEU A N 1
ATOM 867 C CA . LEU A 1 106 ? -39.113 -12.945 52.082 1.00 88.50 106 LEU A CA 1
ATOM 868 C C . LEU A 1 106 ? -38.903 -13.110 53.591 1.00 88.50 106 LEU A C 1
ATOM 870 O O . LEU A 1 106 ? -39.673 -13.818 54.237 1.00 88.50 106 LEU A O 1
ATOM 874 N N . ALA A 1 107 ? -37.872 -12.468 54.145 1.00 87.88 107 ALA A N 1
ATOM 875 C CA . ALA A 1 107 ? -37.580 -12.489 55.575 1.00 87.88 107 ALA A CA 1
ATOM 876 C C . ALA A 1 107 ? -38.471 -11.536 56.388 1.00 87.88 107 ALA A C 1
ATOM 878 O O . ALA A 1 107 ? -38.596 -11.703 57.599 1.00 87.88 107 ALA A O 1
ATOM 879 N N . ASN A 1 108 ? -39.075 -10.543 55.738 1.00 84.94 108 ASN A N 1
ATOM 880 C CA . ASN A 1 108 ? -39.786 -9.467 56.403 1.00 84.94 108 ASN A CA 1
ATOM 881 C C . ASN A 1 108 ? -41.310 -9.657 56.344 1.00 84.94 108 ASN A C 1
ATOM 883 O O . ASN A 1 108 ? -41.916 -9.755 55.275 1.00 84.94 108 ASN A O 1
ATOM 887 N N . GLU A 1 109 ? -41.941 -9.663 57.518 1.00 83.56 109 GLU A N 1
ATOM 888 C CA . GLU A 1 109 ? -43.378 -9.879 57.665 1.00 83.56 109 GLU A CA 1
ATOM 889 C C . GLU A 1 109 ? -44.240 -8.782 57.028 1.00 83.56 109 GLU A C 1
ATOM 891 O O . GLU A 1 109 ? -45.355 -9.075 56.586 1.00 83.56 109 GLU A O 1
ATOM 896 N N . ALA A 1 110 ? -43.720 -7.556 56.908 1.00 81.50 110 ALA A N 1
ATOM 897 C CA . ALA A 1 110 ? -44.416 -6.432 56.282 1.00 81.50 110 ALA A CA 1
ATOM 898 C C . ALA A 1 110 ? -44.751 -6.687 54.800 1.00 81.50 110 ALA A C 1
ATOM 900 O O . ALA A 1 110 ? -45.702 -6.117 54.273 1.00 81.50 110 ALA A O 1
ATOM 901 N N . TYR A 1 111 ? -44.015 -7.587 54.137 1.00 82.38 111 TYR A N 1
ATOM 902 C CA . TYR A 1 111 ? -44.193 -7.920 52.721 1.00 82.38 111 TYR A CA 1
ATOM 903 C C . TYR A 1 111 ? -44.909 -9.261 52.496 1.00 82.38 111 TYR A C 1
ATOM 905 O O . TYR A 1 111 ? -44.990 -9.719 51.356 1.00 82.38 111 TYR A O 1
ATOM 913 N N . ASN A 1 112 ? -45.453 -9.891 53.547 1.00 83.19 112 ASN A N 1
ATOM 914 C CA . ASN A 1 112 ? -46.096 -11.212 53.472 1.00 83.19 112 ASN A CA 1
ATOM 915 C C . ASN A 1 112 ? -47.230 -11.293 52.439 1.00 83.19 112 ASN A C 1
ATOM 917 O O . ASN A 1 112 ? -47.415 -12.343 51.827 1.00 83.19 112 ASN A O 1
ATOM 921 N N . GLU A 1 113 ? -47.985 -10.213 52.230 1.00 84.12 113 GLU A N 1
ATOM 922 C CA . GLU A 1 113 ? -49.067 -10.188 51.240 1.00 84.12 113 GLU A CA 1
ATOM 923 C C . GLU A 1 113 ? -48.520 -10.422 49.821 1.00 84.12 113 GLU A C 1
ATOM 925 O O . GLU A 1 113 ? -48.997 -11.306 49.106 1.00 84.12 113 GLU A O 1
ATOM 930 N N . PHE A 1 114 ? -47.440 -9.721 49.463 1.00 84.25 114 PHE A N 1
ATOM 931 C CA . PHE A 1 114 ? -46.749 -9.872 48.181 1.00 84.25 114 PHE A CA 1
ATOM 932 C C . PHE A 1 114 ? -45.958 -11.188 48.089 1.00 84.25 114 PHE A C 1
ATOM 934 O O . PHE A 1 114 ? -45.973 -11.858 47.055 1.00 84.25 114 PHE A O 1
ATOM 941 N N . THR A 1 115 ? -45.256 -11.579 49.157 1.00 87.94 115 THR A N 1
ATOM 942 C CA . THR A 1 115 ? -44.347 -12.736 49.133 1.00 87.94 115 THR A CA 1
ATOM 943 C C . THR A 1 115 ? -45.034 -14.081 49.367 1.00 87.94 115 THR A C 1
ATOM 945 O O . THR A 1 115 ? -44.407 -15.117 49.135 1.00 87.94 115 THR A O 1
ATOM 948 N N . SER A 1 116 ? -46.312 -14.095 49.762 1.00 86.94 116 SER A N 1
ATOM 949 C CA . SER A 1 116 ? -47.100 -15.303 50.067 1.00 86.94 116 SER A CA 1
ATOM 950 C C . SER A 1 116 ? -46.976 -16.404 49.007 1.00 86.94 116 SER A C 1
ATOM 952 O O . SER A 1 116 ? -46.747 -17.565 49.338 1.00 86.94 116 SER A O 1
ATOM 954 N N . VAL A 1 117 ? -47.021 -16.029 47.727 1.00 89.12 117 VAL A N 1
ATOM 955 C CA . VAL A 1 117 ? -46.933 -16.940 46.571 1.00 89.12 117 VAL A CA 1
ATOM 956 C C . VAL A 1 117 ? -45.558 -17.596 46.393 1.00 89.12 117 VAL A C 1
ATOM 958 O O . VAL A 1 117 ? -45.438 -18.586 45.676 1.00 89.12 117 VAL A O 1
ATOM 961 N N . PHE A 1 118 ? -44.515 -17.047 47.019 1.00 90.44 118 PHE A N 1
ATOM 962 C CA . PHE A 1 118 ? -43.134 -17.534 46.928 1.00 90.44 118 PHE A CA 1
ATOM 963 C C . PHE A 1 118 ? -42.648 -18.182 48.223 1.00 90.44 118 PHE A C 1
ATOM 965 O O . PHE A 1 118 ? -41.640 -18.887 48.202 1.00 90.44 118 PHE A O 1
ATOM 972 N N . LYS A 1 119 ? -43.344 -17.949 49.340 1.00 88.69 119 LYS A N 1
ATOM 973 C CA . LYS A 1 119 ? -42.900 -18.335 50.682 1.00 88.69 119 LYS A CA 1
ATOM 974 C C . LYS A 1 119 ? -42.774 -19.849 50.838 1.00 88.69 119 LYS A C 1
ATOM 976 O O . LYS A 1 119 ? -41.717 -20.327 51.226 1.00 88.69 119 LYS A O 1
ATOM 981 N N . GLU A 1 120 ? -43.775 -20.609 50.391 1.00 89.44 120 GLU A N 1
ATOM 982 C CA . GLU A 1 120 ? -43.724 -22.082 50.410 1.00 89.44 120 GLU A CA 1
ATOM 983 C C . GLU A 1 120 ? -42.541 -22.637 49.602 1.00 89.44 120 GLU A C 1
ATOM 985 O O . GLU A 1 120 ? -41.859 -23.573 50.023 1.00 89.44 120 GLU A O 1
ATOM 990 N N . GLN A 1 121 ? -42.260 -22.035 48.442 1.00 91.06 121 GLN A N 1
ATOM 991 C CA . GLN A 1 121 ? -41.137 -22.432 47.597 1.00 91.06 121 GLN A CA 1
ATOM 992 C C . GLN A 1 121 ? -39.790 -22.051 48.232 1.00 91.06 121 GLN A C 1
ATOM 994 O O . GLN A 1 121 ? -38.839 -22.833 48.164 1.00 91.06 121 GLN A O 1
ATOM 999 N N . ALA A 1 122 ? -39.707 -20.877 48.862 1.00 90.69 122 ALA A N 1
ATOM 1000 C CA . ALA A 1 122 ? -38.521 -20.413 49.572 1.00 90.69 122 ALA A CA 1
ATOM 1001 C C . ALA A 1 122 ? -38.210 -21.303 50.782 1.00 90.69 122 ALA A C 1
ATOM 1003 O O . ALA A 1 122 ? -37.067 -21.737 50.933 1.00 90.69 122 ALA A O 1
ATOM 1004 N N . ASP A 1 123 ? -39.224 -21.654 51.573 1.00 90.31 123 ASP A N 1
ATOM 1005 C CA . ASP A 1 123 ? -39.102 -22.512 52.755 1.00 90.31 123 ASP A CA 1
ATOM 1006 C C . ASP A 1 123 ? -38.701 -23.945 52.375 1.00 90.31 123 ASP A C 1
ATOM 1008 O O . ASP A 1 123 ? -37.822 -24.548 53.002 1.00 90.31 123 ASP A O 1
ATOM 1012 N N . ALA A 1 124 ? -39.279 -24.489 51.297 1.00 91.44 124 ALA A N 1
ATOM 1013 C CA . ALA A 1 124 ? -38.903 -25.797 50.766 1.00 91.44 124 ALA A CA 1
ATOM 1014 C C . ALA A 1 124 ? -37.438 -25.827 50.294 1.00 91.44 124 ALA A C 1
ATOM 1016 O O . ALA A 1 124 ? -36.712 -26.790 50.567 1.00 91.44 124 ALA A O 1
ATOM 1017 N N . LEU A 1 125 ? -36.979 -24.772 49.610 1.00 90.38 125 LEU A N 1
ATOM 1018 C CA . LEU A 1 125 ? -35.588 -24.648 49.170 1.00 90.38 125 LEU A CA 1
ATOM 1019 C C . LEU A 1 125 ? -34.632 -24.444 50.349 1.00 90.38 125 LEU A C 1
ATOM 1021 O O . LEU A 1 125 ? -33.607 -25.121 50.397 1.00 90.38 125 LEU A O 1
ATOM 1025 N N . ALA A 1 126 ? -34.982 -23.607 51.326 1.00 90.50 126 ALA A N 1
ATOM 1026 C CA . ALA A 1 126 ? -34.187 -23.397 52.535 1.00 90.50 126 ALA A CA 1
ATOM 1027 C C . ALA A 1 126 ? -34.027 -24.697 53.340 1.00 90.50 126 ALA A C 1
ATOM 1029 O O . ALA A 1 126 ? -32.915 -25.067 53.718 1.00 90.50 126 ALA A O 1
ATOM 1030 N N . THR A 1 127 ? -35.115 -25.456 53.510 1.00 92.12 127 THR A N 1
ATOM 1031 C CA . THR A 1 127 ? -35.094 -26.769 54.176 1.00 92.12 127 THR A CA 1
ATOM 1032 C C . THR A 1 127 ? -34.214 -27.765 53.420 1.00 92.12 127 THR A C 1
ATOM 1034 O O . THR A 1 127 ? -33.439 -28.516 54.020 1.00 92.12 127 THR A O 1
ATOM 1037 N N . ARG A 1 128 ? -34.294 -27.770 52.083 1.00 92.00 128 ARG A N 1
ATOM 1038 C CA . ARG A 1 128 ? -33.471 -28.635 51.231 1.00 92.00 128 ARG A CA 1
ATOM 1039 C C . ARG A 1 128 ? -31.986 -28.281 51.312 1.00 92.00 128 ARG A C 1
ATOM 1041 O O . ARG A 1 128 ? -31.169 -29.197 51.391 1.00 92.00 128 ARG A O 1
ATOM 1048 N N . VAL A 1 129 ? -31.642 -26.994 51.294 1.00 91.69 129 VAL A N 1
ATOM 1049 C CA . VAL A 1 129 ? -30.261 -26.508 51.447 1.00 91.69 129 VAL A CA 1
ATOM 1050 C C . VAL A 1 129 ? -29.712 -26.919 52.811 1.00 91.69 129 VAL A C 1
ATOM 1052 O O . VAL A 1 129 ? -28.707 -27.624 52.851 1.00 91.69 129 VAL A O 1
ATOM 1055 N N . GLY A 1 130 ? -30.432 -26.634 53.901 1.00 91.38 130 GLY A N 1
ATOM 1056 C CA . GLY A 1 130 ? -30.010 -27.027 55.250 1.00 91.38 130 GLY A CA 1
ATOM 1057 C C . GLY A 1 130 ? -29.860 -28.546 55.421 1.00 91.38 130 GLY A C 1
ATOM 1058 O O . GLY A 1 130 ? -28.910 -29.021 56.038 1.00 91.38 130 GLY A O 1
ATOM 1059 N N . SER A 1 131 ? -30.744 -29.347 54.812 1.00 92.75 131 SER A N 1
ATOM 1060 C CA . SER A 1 131 ? -30.611 -30.813 54.804 1.00 92.75 131 SER A CA 1
ATOM 1061 C C . SER A 1 131 ? -29.349 -31.288 54.070 1.00 92.75 131 SER A C 1
ATOM 1063 O O . SER A 1 131 ? -28.686 -32.220 54.528 1.00 92.75 131 SER A O 1
ATOM 1065 N N . LEU A 1 132 ? -29.001 -30.669 52.937 1.00 90.12 132 LEU A N 1
ATOM 1066 C CA . LEU A 1 132 ? -27.803 -31.014 52.168 1.00 90.12 132 LEU A CA 1
ATOM 1067 C C . LEU A 1 132 ? -26.517 -30.584 52.884 1.00 90.12 132 LEU A C 1
ATOM 1069 O O . LEU A 1 132 ? -25.569 -31.367 52.905 1.00 90.12 132 LEU A O 1
ATOM 1073 N N . GLU A 1 133 ? -26.500 -29.404 53.505 1.00 91.75 133 GLU A N 1
ATOM 1074 C CA . GLU A 1 133 ? -25.386 -28.924 54.335 1.00 91.75 133 GLU A CA 1
ATOM 1075 C C . GLU A 1 133 ? -25.129 -29.874 55.506 1.00 91.75 133 GLU A C 1
ATOM 1077 O O . GLU A 1 133 ? -24.015 -30.377 55.647 1.00 91.75 133 GLU A O 1
ATOM 1082 N N . ASN A 1 134 ? -26.177 -30.240 56.253 1.00 91.00 134 ASN A N 1
ATOM 1083 C CA . ASN A 1 134 ? -26.071 -31.200 57.353 1.00 91.00 134 ASN A CA 1
ATOM 1084 C C . ASN A 1 134 ? -25.509 -32.550 56.884 1.00 91.00 134 ASN A C 1
ATOM 1086 O O . ASN A 1 134 ? -24.607 -33.099 57.513 1.00 91.00 134 ASN A O 1
ATOM 1090 N N . ARG A 1 135 ? -25.974 -33.075 55.740 1.00 88.25 135 ARG A N 1
ATOM 1091 C CA . ARG A 1 135 ? -25.472 -34.345 55.180 1.00 88.25 135 ARG A CA 1
ATOM 1092 C C . ARG A 1 135 ? -24.012 -34.261 54.738 1.00 88.25 135 ARG A C 1
ATOM 1094 O O . ARG A 1 135 ? -23.285 -35.241 54.897 1.00 88.25 135 ARG A O 1
ATOM 1101 N N . ILE A 1 136 ? -23.577 -33.126 54.189 1.00 88.88 136 ILE A N 1
ATOM 1102 C CA . ILE A 1 136 ? -22.170 -32.894 53.833 1.00 88.88 136 ILE A CA 1
ATOM 1103 C C . ILE A 1 136 ? -21.316 -32.847 55.102 1.00 88.88 136 ILE A C 1
ATOM 1105 O O . ILE A 1 136 ? -20.333 -33.581 55.179 1.00 88.88 136 ILE A O 1
ATOM 1109 N N . SER A 1 137 ? -21.723 -32.084 56.119 1.00 88.69 137 SER A N 1
ATOM 1110 C CA . SER A 1 137 ? -21.011 -32.011 57.400 1.00 88.69 137 SER A CA 1
ATOM 1111 C C . SER A 1 137 ? -20.942 -33.370 58.106 1.00 88.69 137 SER A C 1
ATOM 1113 O O . SER A 1 137 ? -19.892 -33.752 58.615 1.00 88.69 137 SER A O 1
ATOM 1115 N N . GLU A 1 138 ? -22.020 -34.157 58.094 1.00 88.06 138 GLU A N 1
ATOM 1116 C CA . GLU A 1 138 ? -22.027 -35.525 58.628 1.00 88.06 138 GLU A CA 1
ATOM 1117 C C . GLU A 1 138 ? -21.071 -36.466 57.878 1.00 88.06 138 GLU A C 1
ATOM 1119 O O . GLU A 1 138 ? -20.468 -37.352 58.487 1.00 88.06 138 GLU A O 1
ATOM 1124 N N . LEU A 1 139 ? -20.934 -36.313 56.558 1.00 85.56 139 LEU A N 1
ATOM 1125 C CA . LEU A 1 139 ? -19.999 -37.103 55.752 1.00 85.56 139 LEU A CA 1
ATOM 1126 C C . LEU A 1 139 ? -18.546 -36.699 55.983 1.00 85.56 139 LEU A C 1
ATOM 1128 O O . LEU A 1 139 ? -17.691 -37.583 56.055 1.00 85.56 139 LEU A O 1
ATOM 1132 N N . GLU A 1 140 ? -18.280 -35.401 56.119 1.00 83.56 140 GLU A N 1
ATOM 1133 C CA . GLU A 1 140 ? -16.951 -34.854 56.406 1.00 83.56 140 GLU A CA 1
ATOM 1134 C C . GLU A 1 140 ? -16.492 -35.212 57.833 1.00 83.56 140 GLU A C 1
ATOM 1136 O O . GLU A 1 140 ? -15.325 -35.539 58.037 1.00 83.56 140 GLU A O 1
ATOM 1141 N N . ASN A 1 141 ? -17.415 -35.287 58.799 1.00 83.50 141 ASN A N 1
ATOM 1142 C CA . ASN A 1 141 ? -17.117 -35.659 60.189 1.00 83.50 141 ASN A CA 1
ATOM 1143 C C . ASN A 1 141 ? -16.948 -37.174 60.423 1.00 83.50 141 ASN A C 1
ATOM 1145 O O . ASN A 1 141 ? -16.454 -37.589 61.476 1.00 83.50 141 ASN A O 1
ATOM 1149 N N . LYS A 1 142 ? -17.322 -38.038 59.467 1.00 79.81 142 LYS A N 1
ATOM 1150 C CA . LYS A 1 142 ? -17.120 -39.496 59.566 1.00 79.81 142 LYS A CA 1
ATOM 1151 C C . LYS A 1 142 ? -15.657 -39.865 59.293 1.00 79.81 142 LYS A C 1
ATOM 1153 O O . LYS A 1 142 ? -15.322 -40.364 58.216 1.00 79.81 142 LYS A O 1
ATOM 1158 N N . ASN A 1 143 ? -14.790 -39.702 60.290 1.00 58.44 143 ASN A N 1
ATOM 1159 C CA . ASN A 1 143 ? -13.416 -40.210 60.257 1.00 58.44 143 ASN A CA 1
ATOM 1160 C C . ASN A 1 143 ? -13.376 -41.724 60.533 1.00 58.44 143 ASN A C 1
ATOM 1162 O O . ASN A 1 143 ? -13.912 -42.199 61.529 1.00 58.44 143 ASN A O 1
ATOM 1166 N N . GLY A 1 144 ? -12.745 -42.486 59.632 1.00 61.94 144 GLY A N 1
ATOM 1167 C CA . GLY A 1 144 ? -12.595 -43.944 59.732 1.00 61.94 144 GLY A CA 1
ATOM 1168 C C . GLY A 1 144 ? -13.208 -44.691 58.544 1.00 61.94 144 GLY A C 1
ATOM 1169 O O . GLY A 1 144 ? -14.402 -44.575 58.259 1.00 61.94 144 GLY A O 1
ATOM 1170 N N . GLY A 1 145 ? -12.370 -45.423 57.810 1.00 62.19 145 GLY A N 1
ATOM 1171 C CA . GLY A 1 145 ? -12.759 -46.241 56.662 1.00 62.19 145 GLY A CA 1
ATOM 1172 C C . GLY A 1 145 ? -11.548 -46.647 55.820 1.00 62.19 145 GLY A C 1
ATOM 1173 O O . GLY A 1 145 ? -10.587 -45.893 55.703 1.00 62.19 145 GLY A O 1
ATOM 1174 N N . ASN A 1 146 ? -11.590 -47.846 55.244 1.00 70.31 146 ASN A N 1
ATOM 1175 C CA . ASN A 1 146 ? -10.612 -48.337 54.267 1.00 70.31 146 ASN A CA 1
ATOM 1176 C C . ASN A 1 146 ? -10.612 -47.484 52.974 1.00 70.31 146 ASN A C 1
ATOM 1178 O O . ASN A 1 146 ? -11.526 -46.695 52.740 1.00 70.31 146 ASN A O 1
ATOM 1182 N N . VAL A 1 147 ? -9.604 -47.653 52.106 1.00 65.38 147 VAL A N 1
ATOM 1183 C CA . VAL A 1 147 ? -9.426 -46.864 50.861 1.00 65.38 147 VAL A CA 1
ATOM 1184 C C . VAL A 1 147 ? -10.693 -46.836 49.988 1.00 65.38 147 VAL A C 1
ATOM 1186 O O . VAL A 1 147 ? -11.040 -45.796 49.434 1.00 65.38 147 VAL A O 1
ATOM 1189 N N . PHE A 1 148 ? -11.453 -47.934 49.934 1.00 68.50 148 PHE A N 1
ATOM 1190 C CA . PHE A 1 148 ? -12.737 -47.992 49.224 1.00 68.50 148 PHE A CA 1
ATOM 1191 C C . PHE A 1 148 ? -13.834 -47.129 49.871 1.00 68.50 148 PHE A C 1
ATOM 1193 O O . PHE A 1 148 ? -14.587 -46.463 49.162 1.00 68.50 148 PHE A O 1
ATOM 1200 N N . SER A 1 149 ? -13.900 -47.071 51.206 1.00 71.00 149 SER A N 1
ATOM 1201 C CA . SER A 1 149 ? -14.780 -46.140 51.924 1.00 71.00 149 SER A CA 1
ATOM 1202 C C . SER A 1 149 ? -14.367 -44.684 51.709 1.00 71.00 149 SER A C 1
ATOM 1204 O O . SER A 1 149 ? -15.238 -43.822 51.630 1.00 71.00 149 SER A O 1
ATOM 1206 N N . TRP A 1 150 ? -13.071 -44.405 51.574 1.00 72.81 150 TRP A N 1
ATOM 1207 C CA . TRP A 1 150 ? -12.574 -43.065 51.269 1.00 72.81 150 TRP A CA 1
ATOM 1208 C C . TRP A 1 150 ? -12.965 -42.613 49.852 1.00 72.81 150 TRP A C 1
ATOM 1210 O O . TRP A 1 150 ? -13.539 -41.538 49.699 1.00 72.81 150 TRP A O 1
ATOM 1220 N N . ILE A 1 151 ? -12.774 -43.460 48.832 1.00 75.00 151 ILE A N 1
ATOM 1221 C CA . ILE A 1 151 ? -13.206 -43.173 47.448 1.00 75.00 151 ILE A CA 1
ATOM 1222 C C . ILE A 1 151 ? -14.729 -42.977 47.381 1.00 75.00 151 ILE A C 1
ATOM 1224 O O . ILE A 1 151 ? -15.204 -42.021 46.768 1.00 75.00 151 ILE A O 1
ATOM 1228 N N . GLY A 1 152 ? -15.501 -43.837 48.056 1.00 79.62 152 GLY A N 1
ATOM 1229 C CA . GLY A 1 152 ? -16.958 -43.716 48.135 1.00 79.62 152 GLY A CA 1
ATOM 1230 C C . GLY A 1 152 ? -17.423 -42.423 48.816 1.00 79.62 152 GLY A C 1
ATOM 1231 O O . GLY A 1 152 ? -18.327 -41.762 48.308 1.00 79.62 152 GLY A O 1
ATOM 1232 N N . LYS A 1 153 ? -16.777 -42.015 49.918 1.00 82.19 153 LYS A N 1
ATOM 1233 C CA . LYS A 1 153 ? -17.046 -40.736 50.600 1.00 82.19 153 LYS A CA 1
ATOM 1234 C C . LYS A 1 153 ? -16.731 -39.539 49.704 1.00 82.19 153 LYS A C 1
ATOM 1236 O O . LYS A 1 153 ? -17.552 -38.633 49.620 1.00 82.19 153 LYS A O 1
ATOM 1241 N N . SER A 1 154 ? -15.606 -39.558 48.992 1.00 80.69 154 SER A N 1
ATOM 1242 C CA . SER A 1 154 ? -15.219 -38.487 48.066 1.00 80.69 154 SER A CA 1
ATOM 1243 C C . SER A 1 154 ? -16.199 -38.343 46.898 1.00 80.69 154 SER A C 1
ATOM 1245 O O . SER A 1 154 ? -16.646 -37.236 46.602 1.00 80.69 154 SER A O 1
ATOM 1247 N N . ALA A 1 155 ? -16.603 -39.454 46.272 1.00 83.19 155 ALA A N 1
ATOM 1248 C CA . ALA A 1 155 ? -17.589 -39.436 45.191 1.00 83.19 155 ALA A CA 1
ATOM 1249 C C . ALA A 1 155 ? -18.973 -38.968 45.680 1.00 83.19 155 ALA A C 1
ATOM 1251 O O . ALA A 1 155 ? -19.609 -38.130 45.043 1.00 83.19 155 ALA A O 1
ATOM 1252 N N . HIS A 1 156 ? -19.425 -39.459 46.838 1.00 84.12 156 HIS A N 1
ATOM 1253 C CA . HIS A 1 156 ? -20.710 -39.067 47.419 1.00 84.12 156 HIS A CA 1
ATOM 1254 C C . HIS A 1 156 ? -20.714 -37.600 47.882 1.00 84.12 156 HIS A C 1
ATOM 1256 O O . HIS A 1 156 ? -21.690 -36.885 47.665 1.00 84.12 156 HIS A O 1
ATOM 1262 N N . GLY A 1 157 ? -19.597 -37.122 48.437 1.00 87.12 157 GLY A N 1
ATOM 1263 C CA . GLY A 1 157 ? -19.396 -35.723 48.807 1.00 87.12 157 GLY A CA 1
ATOM 1264 C C . GLY A 1 157 ? -19.432 -34.788 47.600 1.00 87.12 157 GLY A C 1
ATOM 1265 O O . GLY A 1 157 ? -20.077 -33.747 47.659 1.00 87.12 157 GLY A O 1
ATOM 1266 N N . LEU A 1 158 ? -18.820 -35.173 46.476 1.00 89.50 158 LEU A N 1
ATOM 1267 C CA . LEU A 1 158 ? -18.855 -34.378 45.244 1.00 89.50 158 LEU A CA 1
ATOM 1268 C C . LEU A 1 158 ? -20.275 -34.281 44.666 1.00 89.50 158 LEU A C 1
ATOM 1270 O O . LEU A 1 158 ? -20.712 -33.199 44.271 1.00 89.50 158 LEU A O 1
ATOM 1274 N N . VAL A 1 159 ? -21.032 -35.381 44.692 1.00 90.25 159 VAL A N 1
ATOM 1275 C CA . VAL A 1 159 ? -22.440 -35.400 44.266 1.00 90.25 159 VAL A CA 1
ATOM 1276 C C . VAL A 1 159 ? -23.305 -34.515 45.169 1.00 90.25 159 VAL A C 1
ATOM 1278 O O . VAL A 1 159 ? -24.104 -33.725 44.669 1.00 90.25 159 VAL A O 1
ATOM 1281 N N . LEU A 1 160 ? -23.127 -34.584 46.491 1.00 88.88 160 LEU A N 1
ATOM 1282 C CA . LEU A 1 160 ? -23.872 -33.741 47.428 1.00 88.88 160 LEU A CA 1
ATOM 1283 C C . LEU A 1 160 ? -23.504 -32.263 47.312 1.00 88.88 160 LEU A C 1
ATOM 1285 O O . LEU A 1 160 ? -24.408 -31.436 47.304 1.00 88.88 160 LEU A O 1
ATOM 1289 N N . LYS A 1 161 ? -22.221 -31.926 47.136 1.00 89.75 161 LYS A N 1
ATOM 1290 C CA . LYS A 1 161 ? -21.779 -30.551 46.846 1.00 89.75 161 LYS A CA 1
ATOM 1291 C C . LYS A 1 161 ? -22.387 -30.036 45.539 1.00 89.75 161 LYS A C 1
ATOM 1293 O O . LYS A 1 161 ? -22.833 -28.896 45.485 1.00 89.75 161 LYS A O 1
ATOM 1298 N N . THR A 1 162 ? -22.506 -30.893 44.523 1.00 92.25 162 THR A N 1
ATOM 1299 C CA . THR A 1 162 ? -23.206 -30.555 43.269 1.00 92.25 162 THR A CA 1
ATOM 1300 C C . THR A 1 162 ? -24.695 -30.281 43.504 1.00 92.25 162 THR A C 1
ATOM 1302 O O . THR A 1 162 ? -25.238 -29.311 42.979 1.00 92.25 162 THR A O 1
ATOM 1305 N N . PHE A 1 163 ? -25.378 -31.110 44.301 1.00 91.38 163 PHE A N 1
ATOM 1306 C CA . PHE A 1 163 ? -26.789 -30.891 44.635 1.00 91.38 163 PHE A CA 1
ATOM 1307 C C . PHE A 1 163 ? -27.008 -29.659 45.511 1.00 91.38 163 PHE A C 1
ATOM 1309 O O . PHE A 1 163 ? -28.003 -28.967 45.312 1.00 91.38 163 PHE A O 1
ATOM 1316 N N . LEU A 1 164 ? -26.095 -29.387 46.447 1.00 91.31 164 LEU A N 1
ATOM 1317 C CA . LEU A 1 164 ? -26.114 -28.192 47.283 1.00 91.31 164 LEU A CA 1
ATOM 1318 C C . LEU A 1 164 ? -25.958 -26.946 46.415 1.00 91.31 164 LEU A C 1
ATOM 1320 O O . LEU A 1 164 ? -26.808 -26.070 46.481 1.00 91.31 164 LEU A O 1
ATOM 1324 N N . SER A 1 165 ? -24.957 -26.923 45.532 1.00 92.56 165 SER A N 1
ATOM 1325 C CA . SER A 1 165 ? -24.743 -25.823 44.589 1.00 92.56 165 SER A CA 1
ATOM 1326 C C . SER A 1 165 ? -25.978 -25.568 43.717 1.00 92.56 165 SER A C 1
ATOM 1328 O O . SER A 1 165 ? -26.423 -24.431 43.626 1.00 92.56 165 SER A O 1
ATOM 1330 N N . LYS A 1 166 ? -26.617 -26.613 43.169 1.00 93.00 166 LYS A N 1
ATOM 1331 C CA . LYS A 1 166 ? -27.872 -26.464 42.404 1.00 93.00 166 LYS A CA 1
ATOM 1332 C C . LYS A 1 166 ? -29.044 -25.957 43.248 1.00 93.00 166 LYS A C 1
ATOM 1334 O O . LYS A 1 166 ? -29.885 -25.216 42.744 1.00 93.00 166 LYS A O 1
ATOM 1339 N N . ALA A 1 167 ? -29.149 -26.396 44.502 1.00 90.31 167 ALA A N 1
ATOM 1340 C CA . ALA A 1 167 ? -30.210 -25.958 45.405 1.00 90.31 167 ALA A CA 1
ATOM 1341 C C . ALA A 1 167 ? -30.016 -24.493 45.829 1.00 90.31 167 ALA A C 1
ATOM 1343 O O . ALA A 1 167 ? -30.981 -23.736 45.798 1.00 90.31 167 ALA A O 1
ATOM 1344 N N . GLN A 1 168 ? -28.778 -24.093 46.135 1.00 91.19 168 GLN A N 1
ATOM 1345 C CA . GLN A 1 168 ? -28.390 -22.707 46.410 1.00 91.19 168 GLN A CA 1
ATOM 1346 C C . GLN A 1 168 ? -28.632 -21.816 45.184 1.00 91.19 168 GLN A C 1
ATOM 1348 O O . GLN A 1 168 ? -29.257 -20.771 45.310 1.00 91.19 168 GLN A O 1
ATOM 1353 N N . GLU A 1 169 ? -28.264 -22.266 43.981 1.00 91.94 169 GLU A N 1
ATOM 1354 C CA . GLU A 1 169 ? -28.545 -21.544 42.734 1.00 91.94 169 GLU A CA 1
ATOM 1355 C C . GLU A 1 169 ? -30.055 -21.385 42.492 1.00 91.94 169 GLU A C 1
ATOM 1357 O O . GLU A 1 169 ? -30.522 -20.297 42.165 1.00 91.94 169 GLU A O 1
ATOM 1362 N N . SER A 1 170 ? -30.846 -22.442 42.717 1.00 92.25 170 SER A N 1
ATOM 1363 C CA . SER A 1 170 ? -32.314 -22.376 42.608 1.00 92.25 170 SER A CA 1
ATOM 1364 C C . SER A 1 170 ? -32.921 -21.405 43.629 1.00 92.25 170 SER A C 1
ATOM 1366 O O . SER A 1 170 ? -33.898 -20.718 43.333 1.00 92.25 170 SER A O 1
ATOM 1368 N N . GLN A 1 171 ? -32.345 -21.336 44.832 1.00 90.56 171 GLN A N 1
ATOM 1369 C CA . GLN A 1 171 ? -32.763 -20.420 45.890 1.00 90.56 171 GLN A CA 1
ATOM 1370 C C . GLN A 1 171 ? -32.416 -18.967 45.544 1.00 90.56 171 GLN A C 1
ATOM 1372 O O . GLN A 1 171 ? -33.263 -18.087 45.675 1.00 90.56 171 GLN A O 1
ATOM 1377 N N . GLU A 1 172 ? -31.215 -18.709 45.028 1.00 91.62 172 GLU A N 1
ATOM 1378 C CA . GLU A 1 172 ? -30.833 -17.389 44.523 1.00 91.62 172 GLU A CA 1
ATOM 1379 C C . GLU A 1 172 ? -31.697 -16.949 43.339 1.00 91.62 172 GLU A C 1
ATOM 1381 O O . GLU A 1 172 ? -32.105 -15.791 43.282 1.00 91.62 172 GLU A O 1
ATOM 1386 N N . GLN A 1 173 ? -32.013 -17.854 42.408 1.00 92.56 173 GLN A N 1
ATOM 1387 C CA . GLN A 1 173 ? -32.925 -17.575 41.296 1.00 92.56 173 GLN A CA 1
ATOM 1388 C C . GLN A 1 173 ? -34.320 -17.194 41.795 1.00 92.56 173 GLN A C 1
ATOM 1390 O O . GLN A 1 173 ? -34.907 -16.236 41.288 1.00 92.56 173 GLN A O 1
ATOM 1395 N N . LEU A 1 174 ? -34.833 -17.894 42.812 1.00 93.06 174 LEU A N 1
ATOM 1396 C CA . LEU A 1 174 ? -36.095 -17.528 43.446 1.00 93.06 174 LEU A CA 1
ATOM 1397 C C . LEU A 1 174 ? -36.008 -16.118 44.037 1.00 93.06 174 LEU A C 1
ATOM 1399 O O . LEU A 1 174 ? -36.846 -15.282 43.706 1.00 93.06 174 LEU A O 1
ATOM 1403 N N . TYR A 1 175 ? -34.978 -15.816 44.832 1.00 93.00 175 TYR A N 1
ATOM 1404 C CA . TYR A 1 175 ? -34.795 -14.482 45.409 1.00 93.00 175 TYR A CA 1
ATOM 1405 C C . TYR A 1 175 ? -34.724 -13.388 44.342 1.00 93.00 175 TYR A C 1
ATOM 1407 O O . TYR A 1 175 ? -35.441 -12.395 44.433 1.00 93.00 175 TYR A O 1
ATOM 1415 N N . ARG A 1 176 ? -33.947 -13.597 43.276 1.00 91.81 176 ARG A N 1
ATOM 1416 C CA . ARG A 1 176 ? -33.884 -12.666 42.140 1.00 91.81 176 ARG A CA 1
ATOM 1417 C C . ARG A 1 176 ? -35.261 -12.462 41.511 1.00 91.81 176 ARG A C 1
ATOM 1419 O O . ARG A 1 176 ? -35.660 -11.326 41.290 1.00 91.81 176 ARG A O 1
ATOM 1426 N N . SER A 1 177 ? -36.022 -13.537 41.290 1.00 92.00 177 SER A N 1
ATOM 1427 C CA . SER A 1 177 ? -37.363 -13.457 40.694 1.00 92.00 177 SER A CA 1
ATOM 1428 C C . SER A 1 177 ? -38.365 -12.687 41.562 1.00 92.00 177 SER A C 1
ATOM 1430 O O . SER A 1 177 ? -39.199 -11.953 41.029 1.00 92.00 177 SER A O 1
ATOM 1432 N N . VAL A 1 178 ? -38.258 -12.809 42.890 1.00 90.19 178 VAL A N 1
ATOM 1433 C CA . VAL A 1 178 ? -39.077 -12.063 43.854 1.00 90.19 178 VAL A CA 1
ATOM 1434 C C . VAL A 1 178 ? -38.726 -10.577 43.800 1.00 90.19 178 VAL A C 1
ATOM 1436 O O . VAL A 1 178 ? -39.622 -9.754 43.614 1.00 90.19 178 VAL A O 1
ATOM 1439 N N . GLY A 1 179 ? -37.433 -10.237 43.871 1.00 87.62 179 GLY A N 1
ATOM 1440 C CA . GLY A 1 179 ? -36.965 -8.851 43.766 1.00 87.62 179 GLY A CA 1
ATOM 1441 C C . GLY A 1 179 ? -37.317 -8.203 42.421 1.00 87.62 179 GLY A C 1
ATOM 1442 O O . GLY A 1 179 ? -37.773 -7.060 42.377 1.00 87.62 179 GLY A O 1
ATOM 1443 N N . GLU A 1 180 ? -37.188 -8.945 41.317 1.00 88.75 180 GLU A N 1
ATOM 1444 C CA . GLU A 1 180 ? -37.594 -8.492 39.983 1.00 88.75 180 GLU A CA 1
ATOM 1445 C C . GLU A 1 180 ? -39.096 -8.244 39.881 1.00 88.75 180 GLU A C 1
ATOM 1447 O O . GLU A 1 180 ? -39.504 -7.215 39.341 1.00 88.75 180 GLU A O 1
ATOM 1452 N N . ARG A 1 181 ? -39.929 -9.173 40.370 1.00 87.75 181 ARG A N 1
ATOM 1453 C CA . ARG A 1 181 ? -41.387 -9.015 40.330 1.00 87.75 181 ARG A CA 1
ATOM 1454 C C . ARG A 1 181 ? -41.834 -7.818 41.149 1.00 87.75 181 ARG A C 1
ATOM 1456 O O . ARG A 1 181 ? -42.660 -7.060 40.655 1.00 87.75 181 ARG A O 1
ATOM 1463 N N . TYR A 1 182 ? -41.245 -7.605 42.322 1.00 85.12 182 TYR A N 1
ATOM 1464 C CA . TYR A 1 182 ? -41.558 -6.448 43.153 1.00 85.12 182 TYR A CA 1
ATOM 1465 C C . TYR A 1 182 ? -41.261 -5.143 42.408 1.00 85.12 182 TYR A C 1
ATOM 1467 O O . TYR A 1 182 ? -42.146 -4.316 42.208 1.00 85.12 182 TYR A O 1
ATOM 1475 N N . LYS A 1 183 ? -40.052 -5.019 41.844 1.00 84.06 183 LYS A N 1
ATOM 1476 C CA . LYS A 1 183 ? -39.654 -3.843 41.053 1.00 84.06 183 LYS A CA 1
ATOM 1477 C C . LYS A 1 183 ? -40.365 -3.693 39.701 1.00 84.06 183 LYS A C 1
ATOM 1479 O O . LYS A 1 183 ? -40.210 -2.649 39.075 1.00 84.06 183 LYS A O 1
ATOM 1484 N N . ARG A 1 184 ? -41.072 -4.713 39.200 1.00 82.88 184 ARG A N 1
ATOM 1485 C CA . ARG A 1 184 ? -41.908 -4.623 37.983 1.00 82.88 184 ARG A CA 1
ATOM 1486 C C . ARG A 1 184 ? -43.360 -4.277 38.293 1.00 82.88 184 ARG A C 1
ATOM 1488 O O . ARG A 1 184 ? -44.016 -3.673 37.452 1.00 82.88 184 ARG A O 1
ATOM 1495 N N . GLN A 1 185 ? -43.864 -4.710 39.446 1.00 74.62 185 GLN A N 1
ATOM 1496 C CA . GLN A 1 185 ? -45.248 -4.493 39.856 1.00 74.62 185 GLN A CA 1
ATOM 1497 C C . GLN A 1 185 ? -45.486 -3.034 40.275 1.00 74.62 185 GLN A C 1
ATOM 1499 O O . GLN A 1 185 ? -46.578 -2.520 40.050 1.00 74.62 185 GLN A O 1
ATOM 1504 N N . ASP A 1 186 ? -44.440 -2.349 40.747 1.00 54.12 186 ASP A N 1
ATOM 1505 C CA . ASP A 1 186 ? -44.469 -0.923 41.064 1.00 54.12 186 ASP A CA 1
ATOM 1506 C C . ASP A 1 186 ? -43.858 -0.044 39.972 1.00 54.12 186 ASP A C 1
ATOM 1508 O O . ASP A 1 186 ? -42.696 0.356 40.027 1.00 54.12 186 ASP A O 1
ATOM 1512 N N . GLY A 1 187 ? -44.705 0.412 39.051 1.00 47.56 187 GLY A N 1
ATOM 1513 C CA . GLY A 1 187 ? -44.513 1.700 38.377 1.00 47.56 187 GLY A CA 1
ATOM 1514 C C . GLY A 1 187 ? -44.637 2.903 39.334 1.00 47.56 187 GLY A C 1
ATOM 1515 O O . GLY A 1 187 ? -45.237 3.902 38.951 1.00 47.56 187 GLY A O 1
ATOM 1516 N N . GLY A 1 188 ? -44.115 2.805 40.566 1.00 44.41 188 GLY A N 1
ATOM 1517 C CA . GLY A 1 188 ? -44.048 3.898 41.539 1.00 44.41 188 GLY A CA 1
ATOM 1518 C C . GLY A 1 188 ? -44.978 3.843 42.761 1.00 44.41 188 GLY A C 1
ATOM 1519 O O . GLY A 1 188 ? -45.350 4.920 43.225 1.00 44.41 188 GLY A O 1
ATOM 1520 N N . ALA A 1 189 ? -45.356 2.686 43.328 1.00 44.09 189 ALA A N 1
ATOM 1521 C CA . ALA A 1 189 ? -45.901 2.721 44.692 1.00 44.09 189 ALA A CA 1
ATOM 1522 C C . ALA A 1 189 ? -44.757 2.844 45.706 1.00 44.09 189 ALA A C 1
ATOM 1524 O O . ALA A 1 189 ? -43.756 2.130 45.669 1.00 44.09 189 ALA A O 1
ATOM 1525 N N . GLN A 1 190 ? -44.890 3.838 46.581 1.00 52.97 190 GLN A N 1
ATOM 1526 C CA . GLN A 1 190 ? -43.983 4.067 47.695 1.00 52.97 190 GLN A CA 1
ATOM 1527 C C . GLN A 1 190 ? -43.930 2.841 48.617 1.00 52.97 190 GLN A C 1
ATOM 1529 O O . GLN A 1 190 ? -44.936 2.135 48.736 1.00 52.97 190 GLN A O 1
ATOM 1534 N N . PRO A 1 191 ? -42.797 2.629 49.322 1.00 53.25 191 PRO A N 1
ATOM 1535 C CA . PRO A 1 191 ? -42.733 1.661 50.411 1.00 53.25 191 PRO A CA 1
ATOM 1536 C C . PRO A 1 191 ? -43.945 1.852 51.321 1.00 53.25 191 PRO A C 1
ATOM 1538 O O . PRO A 1 191 ? -44.314 2.990 51.626 1.00 53.25 191 PRO A O 1
ATOM 1541 N N . VAL A 1 192 ? -44.579 0.737 51.692 1.00 52.53 192 VAL A N 1
ATOM 1542 C CA . VAL A 1 192 ? -45.779 0.696 52.534 1.00 52.53 192 VAL A CA 1
ATOM 1543 C C . VAL A 1 192 ? -45.618 1.702 53.673 1.00 52.53 192 VAL A C 1
ATOM 1545 O O . VAL A 1 192 ? -44.715 1.582 54.503 1.00 52.53 192 VAL A O 1
ATOM 1548 N N . ALA A 1 193 ? -46.452 2.744 53.657 1.00 41.28 193 ALA A N 1
ATOM 1549 C CA . ALA A 1 193 ? -46.376 3.849 54.598 1.00 41.28 193 ALA A CA 1
ATOM 1550 C C . ALA A 1 193 ? -46.532 3.315 56.031 1.00 41.28 193 ALA A C 1
ATOM 1552 O O . ALA A 1 193 ? -47.634 2.953 56.441 1.00 41.28 193 ALA A O 1
ATOM 1553 N N . GLY A 1 194 ? -45.424 3.262 56.777 1.00 46.59 194 GLY A N 1
ATOM 1554 C CA . GLY A 1 194 ? -45.423 2.950 58.209 1.00 46.59 194 GLY A CA 1
ATOM 1555 C C . GLY A 1 194 ? -44.353 1.977 58.713 1.00 46.59 194 GLY A C 1
ATOM 1556 O O . GLY A 1 194 ? -44.248 1.831 59.926 1.00 46.59 194 GLY A O 1
ATOM 1557 N N . GLY A 1 195 ? -43.555 1.339 57.850 1.00 44.41 195 GLY A N 1
ATOM 1558 C CA . GLY A 1 195 ? -42.465 0.450 58.278 1.00 44.41 195 GLY A CA 1
ATOM 1559 C C . GLY A 1 195 ? -41.094 1.011 57.915 1.00 44.41 195 GLY A C 1
ATOM 1560 O O . GLY A 1 195 ? -40.738 1.048 56.740 1.00 44.41 195 GLY A O 1
ATOM 1561 N N . GLU A 1 196 ? -40.313 1.435 58.907 1.00 48.22 196 GLU A N 1
ATOM 1562 C CA . GLU A 1 196 ? -38.887 1.771 58.775 1.00 48.22 196 GLU A CA 1
ATOM 1563 C C . GLU A 1 196 ? -38.030 0.517 58.501 1.00 48.22 196 GLU A C 1
ATOM 1565 O O . GLU A 1 196 ? -37.077 0.228 59.218 1.00 48.22 196 GLU A O 1
ATOM 1570 N N . ASP A 1 197 ? -38.333 -0.251 57.457 1.00 56.28 197 ASP A N 1
ATOM 1571 C CA . ASP A 1 197 ? -37.468 -1.354 57.040 1.00 56.28 197 ASP A CA 1
ATOM 1572 C C . ASP A 1 197 ? -36.406 -0.836 56.078 1.00 56.28 197 ASP A C 1
ATOM 1574 O O . ASP A 1 197 ? -36.508 -0.940 54.852 1.00 56.28 197 ASP A O 1
ATOM 1578 N N . GLY A 1 198 ? -35.379 -0.233 56.681 1.00 69.94 198 GLY A N 1
ATOM 1579 C CA . GLY A 1 198 ? -34.294 0.456 55.987 1.00 69.94 198 GLY A CA 1
ATOM 1580 C C . GLY A 1 198 ? -33.622 -0.380 54.894 1.00 69.94 198 GLY A C 1
ATOM 1581 O O . GLY A 1 198 ? -33.252 0.170 53.865 1.00 69.94 198 GLY A O 1
ATOM 1582 N N . GLU A 1 199 ? -33.517 -1.704 55.042 1.00 81.81 199 GLU A N 1
ATOM 1583 C CA . GLU A 1 199 ? -32.808 -2.549 54.068 1.00 81.81 199 GLU A CA 1
ATOM 1584 C C . GLU A 1 199 ? -33.520 -2.671 52.710 1.00 81.81 199 GLU A C 1
ATOM 1586 O O . GLU A 1 199 ? -32.870 -2.574 51.670 1.00 81.81 199 GLU A O 1
ATOM 1591 N N . VAL A 1 200 ? -34.847 -2.850 52.683 1.00 83.69 200 VAL A N 1
ATOM 1592 C CA . VAL A 1 200 ? -35.599 -2.989 51.418 1.00 83.69 200 VAL A CA 1
ATOM 1593 C C . VAL A 1 200 ? -35.573 -1.677 50.633 1.00 83.69 200 VAL A C 1
ATOM 1595 O O . VAL A 1 200 ? -35.392 -1.694 49.413 1.00 83.69 200 VAL A O 1
ATOM 1598 N N . ALA A 1 201 ? -35.695 -0.542 51.330 1.00 82.44 201 ALA A N 1
ATOM 1599 C CA . ALA A 1 201 ? -35.591 0.785 50.732 1.00 82.44 201 ALA A CA 1
ATOM 1600 C C . ALA A 1 201 ? -34.185 1.052 50.164 1.00 82.44 201 ALA A C 1
ATOM 1602 O O . ALA A 1 201 ? -34.075 1.498 49.022 1.00 82.44 201 ALA A O 1
ATOM 1603 N N . ILE A 1 202 ? -33.124 0.692 50.901 1.00 86.81 202 ILE A N 1
ATOM 1604 C CA . ILE A 1 202 ? -31.729 0.818 50.445 1.00 86.81 202 ILE A CA 1
ATOM 1605 C C . ILE A 1 202 ? -31.500 0.022 49.153 1.00 86.81 202 ILE A C 1
ATOM 1607 O O . ILE A 1 202 ? -31.008 0.576 48.171 1.00 86.81 202 ILE A O 1
ATOM 1611 N N . TYR A 1 203 ? -31.904 -1.254 49.107 1.00 88.00 203 TYR A N 1
ATOM 1612 C CA . TYR A 1 203 ? -31.749 -2.060 47.889 1.00 88.00 203 TYR A CA 1
ATOM 1613 C C . TYR A 1 203 ? -32.590 -1.523 46.727 1.00 88.00 203 TYR A C 1
ATOM 1615 O O . TYR A 1 203 ? -32.185 -1.611 45.568 1.00 88.00 203 TYR A O 1
ATOM 1623 N N . CYS A 1 204 ? -33.759 -0.948 47.014 1.00 85.75 204 CYS A N 1
ATOM 1624 C CA . CYS A 1 204 ? -34.601 -0.327 46.002 1.00 85.75 204 CYS A CA 1
ATOM 1625 C C . CYS A 1 204 ? -33.950 0.901 45.356 1.00 85.75 204 CYS A C 1
ATOM 1627 O O . CYS A 1 204 ? -34.047 1.030 44.133 1.00 85.75 204 CYS A O 1
ATOM 1629 N N . GLU A 1 205 ? -33.309 1.761 46.147 1.00 87.06 205 GLU A N 1
ATOM 1630 C CA . GLU A 1 205 ? -32.558 2.928 45.668 1.00 87.06 205 GLU A CA 1
ATOM 1631 C C . GLU A 1 205 ? -31.305 2.496 44.888 1.00 87.06 205 GLU A C 1
ATOM 1633 O O . GLU A 1 205 ? -31.028 3.003 43.800 1.00 87.06 205 GLU A O 1
ATOM 1638 N N . GLU A 1 206 ? -30.582 1.490 45.390 1.00 89.69 206 GLU A N 1
ATOM 1639 C CA . GLU A 1 206 ? -29.405 0.925 44.724 1.00 89.69 206 GLU A CA 1
ATOM 1640 C C . GLU A 1 206 ? -29.751 0.338 43.343 1.00 89.69 206 GLU A C 1
ATOM 1642 O O . GLU A 1 206 ? -29.040 0.588 42.369 1.00 89.69 206 GLU A O 1
ATOM 1647 N N . ILE A 1 207 ? -30.883 -0.367 43.215 1.00 89.75 207 ILE A N 1
ATOM 1648 C CA . ILE A 1 207 ? -31.386 -0.882 41.929 1.00 89.75 207 ILE A CA 1
ATOM 1649 C C . ILE A 1 207 ? -31.691 0.248 40.945 1.00 89.75 207 ILE A C 1
ATOM 1651 O O . ILE A 1 207 ? -31.369 0.126 39.765 1.00 89.75 207 ILE A O 1
ATOM 1655 N N . GLU A 1 208 ? -32.326 1.330 41.393 1.00 88.56 208 GLU A N 1
ATOM 1656 C CA . GLU A 1 208 ? -32.650 2.471 40.527 1.00 88.56 208 GLU A CA 1
ATOM 1657 C C . GLU A 1 208 ? -31.389 3.180 40.046 1.00 88.56 208 GLU A C 1
ATOM 1659 O O . GLU A 1 208 ? -31.264 3.476 38.857 1.00 88.56 208 GLU A O 1
ATOM 1664 N N . LYS A 1 209 ? -30.411 3.356 40.937 1.00 90.31 209 LYS A N 1
ATOM 1665 C CA . LYS A 1 209 ? -29.097 3.890 40.584 1.00 90.31 209 LYS A CA 1
ATOM 1666 C C . LYS A 1 209 ? -28.384 3.002 39.561 1.00 90.31 209 LYS A C 1
ATOM 1668 O O . LYS A 1 209 ? -27.892 3.512 38.557 1.00 90.31 209 LYS A O 1
ATOM 1673 N N . LEU A 1 210 ? -28.350 1.686 39.782 1.00 90.69 210 LEU A N 1
ATOM 1674 C CA . LEU A 1 210 ? -27.719 0.736 38.860 1.00 90.69 210 LEU A CA 1
ATOM 1675 C C . LEU A 1 210 ? -28.426 0.695 37.501 1.00 90.69 210 LEU A C 1
ATOM 1677 O O . LEU A 1 210 ? -27.750 0.679 36.475 1.00 90.69 210 LEU A O 1
ATOM 1681 N N . ARG A 1 211 ? -29.765 0.740 37.472 1.00 89.62 211 ARG A N 1
ATOM 1682 C CA . ARG A 1 211 ? -30.545 0.831 36.226 1.00 89.62 211 ARG A CA 1
ATOM 1683 C C . ARG A 1 211 ? -30.256 2.124 35.475 1.00 89.62 211 ARG A C 1
ATOM 1685 O O . ARG A 1 211 ? -29.919 2.054 34.304 1.00 89.62 211 ARG A O 1
ATOM 1692 N N . GLY A 1 212 ? -30.280 3.274 36.150 1.00 89.69 212 GLY A N 1
ATOM 1693 C CA . GLY A 1 212 ? -29.978 4.560 35.517 1.00 89.69 212 GLY A CA 1
ATOM 1694 C C . GLY A 1 212 ? -28.570 4.610 34.915 1.00 89.69 212 GLY A C 1
ATOM 1695 O O . GLY A 1 212 ? -28.386 5.102 33.804 1.00 89.69 212 GLY A O 1
ATOM 1696 N N . VAL A 1 213 ? -27.574 4.046 35.606 1.00 91.06 213 VAL A N 1
ATOM 1697 C CA . VAL A 1 213 ? -26.212 3.921 35.063 1.00 91.06 213 VAL A CA 1
ATOM 1698 C C . VAL A 1 213 ? -26.164 2.922 33.901 1.00 91.06 213 VAL A C 1
ATOM 1700 O O . VAL A 1 213 ? -25.482 3.181 32.910 1.00 91.06 213 VAL A O 1
ATOM 1703 N N . SER A 1 214 ? -26.876 1.795 33.988 1.00 90.38 214 SER A N 1
ATOM 1704 C CA . SER A 1 214 ? -26.966 0.800 32.911 1.00 90.38 214 SER A CA 1
ATOM 1705 C C . SER A 1 214 ? -27.581 1.396 31.646 1.00 90.38 214 SER A C 1
ATOM 1707 O O . SER A 1 214 ? -26.999 1.258 30.574 1.00 90.38 214 SER A O 1
ATOM 1709 N N . ASP A 1 215 ? -28.696 2.114 31.771 1.00 90.38 215 ASP A N 1
ATOM 1710 C CA . ASP A 1 215 ? -29.385 2.766 30.656 1.00 90.38 215 ASP A CA 1
ATOM 1711 C C . ASP A 1 215 ? -28.485 3.829 30.010 1.00 90.38 215 ASP A C 1
ATOM 1713 O O . ASP A 1 215 ? -28.304 3.835 28.794 1.00 90.38 215 ASP A O 1
ATOM 1717 N N . ALA A 1 216 ? -27.806 4.652 30.819 1.00 92.19 216 ALA A N 1
ATOM 1718 C CA . ALA A 1 216 ? -26.827 5.617 30.315 1.00 92.19 216 ALA A CA 1
ATOM 1719 C C . ALA A 1 216 ? -25.672 4.940 29.549 1.00 92.19 216 ALA A C 1
ATOM 1721 O O . ALA A 1 216 ? -25.196 5.460 28.541 1.00 92.19 216 ALA A O 1
ATOM 1722 N N . THR A 1 217 ? -25.238 3.759 29.996 1.00 92.06 217 THR A N 1
ATOM 1723 C CA . THR A 1 217 ? -24.176 2.982 29.331 1.00 92.06 217 THR A CA 1
ATOM 1724 C C . THR A 1 217 ? -24.659 2.373 28.025 1.00 92.06 217 THR A C 1
ATOM 1726 O O . THR A 1 217 ? -23.923 2.384 27.041 1.00 92.06 217 THR A O 1
ATOM 1729 N N . ALA A 1 218 ? -25.893 1.868 27.998 1.00 90.88 218 ALA A N 1
ATOM 1730 C CA . ALA A 1 218 ? -26.524 1.343 26.795 1.00 90.88 218 ALA A CA 1
ATOM 1731 C C . ALA A 1 218 ? -26.696 2.445 25.734 1.00 90.88 218 ALA A C 1
ATOM 1733 O O . ALA A 1 218 ? -26.382 2.227 24.561 1.00 90.88 218 ALA A O 1
ATOM 1734 N N . ASP A 1 219 ? -27.097 3.651 26.148 1.00 94.00 219 ASP A N 1
ATOM 1735 C CA . ASP A 1 219 ? -27.185 4.827 25.278 1.00 94.00 219 ASP A CA 1
ATOM 1736 C C . ASP A 1 219 ? -25.813 5.240 24.724 1.00 94.00 219 ASP A C 1
ATOM 1738 O O . ASP A 1 219 ? -25.675 5.524 23.530 1.00 94.00 219 ASP A O 1
ATOM 1742 N N . GLU A 1 220 ? -24.774 5.262 25.567 1.00 94.50 220 GLU A N 1
ATOM 1743 C CA . GLU A 1 220 ? -23.391 5.504 25.137 1.00 94.50 220 GLU A CA 1
ATOM 1744 C C . GLU A 1 220 ? -22.916 4.444 24.136 1.00 94.50 220 GLU A C 1
ATOM 1746 O O . GLU A 1 220 ? -22.373 4.788 23.084 1.00 94.50 220 GLU A O 1
ATOM 1751 N N . LEU A 1 221 ? -23.162 3.161 24.413 1.00 93.69 221 LEU A N 1
ATOM 1752 C CA . LEU A 1 221 ? -22.824 2.055 23.518 1.00 93.69 221 LEU A CA 1
ATOM 1753 C C . LEU A 1 221 ? -23.545 2.162 22.176 1.00 93.69 221 LEU A C 1
ATOM 1755 O O . LEU A 1 221 ? -22.931 1.900 21.141 1.00 93.69 221 LEU A O 1
ATOM 1759 N N . SER A 1 222 ? -24.818 2.567 22.167 1.00 94.50 222 SER A N 1
ATOM 1760 C CA . SER A 1 222 ? -25.554 2.807 20.924 1.00 94.50 222 SER A CA 1
ATOM 1761 C C . SER A 1 222 ? -24.883 3.904 20.100 1.00 94.50 222 SER A C 1
ATOM 1763 O O . SER A 1 222 ? -24.586 3.686 18.927 1.00 94.50 222 SER A O 1
ATOM 1765 N N . LYS A 1 223 ? -24.550 5.045 20.722 1.00 95.94 223 LYS A N 1
ATOM 1766 C CA . LYS A 1 223 ? -23.868 6.162 20.046 1.00 95.94 223 LYS A CA 1
ATOM 1767 C C . LYS A 1 223 ? -22.503 5.751 19.492 1.00 95.94 223 LYS A C 1
ATOM 1769 O O . LYS A 1 223 ? -22.197 6.057 18.342 1.00 95.94 223 LYS A O 1
ATOM 1774 N N . LEU A 1 224 ? -21.705 5.020 20.272 1.00 95.50 224 LEU A N 1
ATOM 17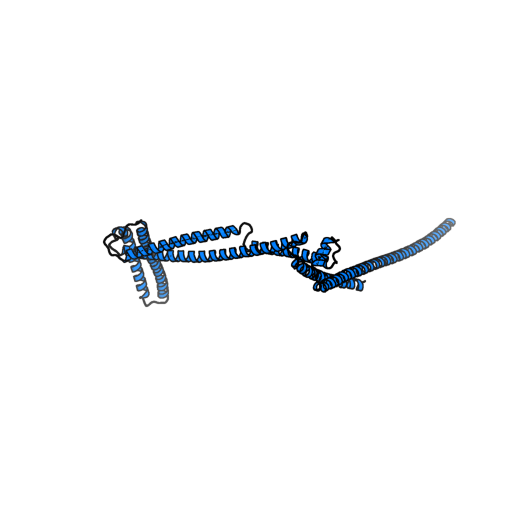75 C CA . LEU A 1 224 ? -20.392 4.528 19.843 1.00 95.50 224 LEU A CA 1
ATOM 1776 C C . LEU A 1 224 ? -20.504 3.527 18.683 1.00 95.50 224 LEU A C 1
ATOM 1778 O O . LEU A 1 224 ? -19.711 3.575 17.743 1.00 95.50 224 LEU A O 1
ATOM 1782 N N . ARG A 1 225 ? -21.497 2.627 18.714 1.00 94.00 225 ARG A N 1
ATOM 1783 C CA . ARG A 1 225 ? -21.758 1.670 17.626 1.00 94.00 225 ARG A CA 1
ATOM 1784 C C . ARG A 1 225 ? -22.224 2.371 16.352 1.00 94.00 225 ARG A C 1
ATOM 1786 O O . ARG A 1 225 ? -21.787 1.985 15.266 1.00 94.00 225 ARG A O 1
ATOM 1793 N N . ASP A 1 226 ? -23.055 3.401 16.474 1.00 94.81 226 ASP A N 1
ATOM 1794 C CA . ASP A 1 226 ? -23.492 4.215 15.340 1.00 94.81 226 ASP A CA 1
ATOM 1795 C C . ASP A 1 226 ? -22.323 4.992 14.728 1.00 94.81 226 ASP A C 1
ATOM 1797 O O . ASP A 1 226 ? -22.138 4.968 13.510 1.00 94.81 226 ASP A O 1
ATOM 1801 N N . GLU A 1 227 ? -21.466 5.597 15.554 1.00 94.12 227 GLU A N 1
ATOM 1802 C CA . GLU A 1 227 ? -20.241 6.257 15.094 1.00 94.12 227 GLU A CA 1
ATOM 1803 C C . GLU A 1 227 ? -19.304 5.271 14.385 1.00 94.12 227 GLU A C 1
ATOM 1805 O O . GLU A 1 227 ? -18.853 5.532 13.266 1.00 94.12 227 GLU A O 1
ATOM 1810 N N . LYS A 1 228 ? -19.076 4.090 14.978 1.00 93.12 228 LYS A N 1
ATOM 1811 C CA . LYS A 1 228 ? -18.292 3.013 14.359 1.00 93.12 228 LYS A CA 1
ATOM 1812 C C . LYS A 1 228 ? -18.881 2.601 13.011 1.00 93.12 228 LYS A C 1
ATOM 1814 O O . LYS A 1 228 ? -18.132 2.352 12.068 1.00 93.12 228 LYS A O 1
ATOM 1819 N N . ARG A 1 229 ? -20.208 2.526 12.892 1.00 91.69 229 ARG A N 1
ATOM 1820 C CA . ARG A 1 229 ? -20.890 2.178 11.639 1.00 91.69 229 ARG A CA 1
ATOM 1821 C C . ARG A 1 229 ? -20.714 3.260 10.577 1.00 91.69 229 ARG A C 1
ATOM 1823 O O . ARG A 1 229 ? -20.441 2.917 9.429 1.00 91.69 229 ARG A O 1
ATOM 1830 N N . ILE A 1 230 ? -20.844 4.534 10.945 1.00 91.56 230 ILE A N 1
ATOM 1831 C CA . ILE A 1 230 ? -20.622 5.671 10.039 1.00 91.56 230 ILE A CA 1
ATOM 1832 C C . ILE A 1 230 ? -19.176 5.669 9.533 1.00 91.56 230 ILE A C 1
ATOM 1834 O O . ILE A 1 230 ? -18.949 5.758 8.328 1.00 91.56 230 ILE A O 1
ATOM 1838 N N . LEU A 1 231 ? -18.207 5.484 10.431 1.00 89.56 231 LEU A N 1
ATOM 1839 C CA . LEU A 1 231 ? -16.788 5.417 10.085 1.00 89.56 231 LEU A CA 1
ATOM 1840 C C . LEU A 1 231 ? -16.458 4.173 9.245 1.00 89.56 231 LEU A C 1
ATOM 1842 O O . LEU A 1 231 ? -15.708 4.238 8.279 1.00 89.56 231 LEU A O 1
ATOM 1846 N N . SER A 1 232 ? -17.078 3.030 9.542 1.00 88.19 232 SER A N 1
ATOM 1847 C CA . SER A 1 232 ? -16.945 1.840 8.698 1.00 88.19 232 SER A CA 1
ATOM 1848 C C . SER A 1 232 ? -17.491 2.072 7.290 1.00 88.19 232 SER A C 1
ATOM 1850 O O . SER A 1 232 ? -16.952 1.525 6.332 1.00 88.19 232 SER A O 1
ATOM 1852 N N . ALA A 1 233 ? -18.574 2.842 7.162 1.00 87.69 233 ALA A N 1
ATOM 1853 C CA . ALA A 1 233 ? -19.178 3.163 5.877 1.00 87.69 233 ALA A CA 1
ATOM 1854 C C . ALA A 1 233 ? -18.339 4.171 5.078 1.00 87.69 233 ALA A C 1
ATOM 1856 O O . ALA A 1 233 ? -18.344 4.097 3.850 1.00 87.69 233 ALA A O 1
ATOM 1857 N N . SER A 1 234 ? -17.583 5.063 5.735 1.00 85.50 234 SER A N 1
ATOM 1858 C CA . SER A 1 234 ? -16.688 6.001 5.042 1.00 85.50 234 SER A CA 1
ATOM 1859 C C . SER A 1 234 ? -15.509 5.312 4.355 1.00 85.50 234 SER A C 1
ATOM 1861 O O . SER A 1 234 ? -14.997 5.839 3.374 1.00 85.50 234 SER A O 1
ATOM 1863 N N . PHE A 1 235 ? -15.128 4.105 4.788 1.00 83.75 235 PHE A N 1
ATOM 1864 C CA . PHE A 1 235 ? -14.170 3.272 4.050 1.00 83.75 235 PHE A CA 1
ATOM 1865 C C . PHE A 1 235 ? -14.741 2.716 2.723 1.00 83.75 235 PHE A C 1
ATOM 1867 O O . PHE A 1 235 ? -13.991 2.278 1.853 1.00 83.75 235 PHE A O 1
ATOM 1874 N N . GLY A 1 236 ? -16.059 2.796 2.508 1.00 75.38 236 GLY A N 1
ATOM 1875 C CA . GLY A 1 236 ? -16.689 2.637 1.195 1.00 75.38 236 GLY A CA 1
ATOM 1876 C C . GLY A 1 236 ? -16.431 1.304 0.470 1.00 75.38 236 GLY A C 1
ATOM 1877 O O . GLY A 1 236 ? -16.214 0.256 1.076 1.00 75.38 236 GLY A O 1
ATOM 1878 N N . VAL A 1 237 ? -16.506 1.357 -0.868 1.00 62.12 237 VAL A N 1
ATOM 1879 C CA . VAL A 1 237 ? -16.334 0.215 -1.800 1.00 62.12 237 VAL A CA 1
ATOM 1880 C C . VAL A 1 237 ? -14.859 -0.031 -2.150 1.00 62.12 237 VAL A C 1
ATOM 1882 O O . VAL A 1 237 ? -14.500 -1.117 -2.603 1.00 62.12 237 VAL A O 1
ATOM 1885 N N . GLU A 1 238 ? -13.988 0.954 -1.909 1.00 58.88 238 GLU A N 1
ATOM 1886 C CA . GLU A 1 238 ? -12.550 0.895 -2.222 1.00 58.88 238 GLU A CA 1
ATOM 1887 C C . GLU A 1 238 ? -11.787 -0.150 -1.384 1.00 58.88 238 GLU A C 1
ATOM 1889 O O . GLU A 1 238 ? -10.652 -0.517 -1.696 1.00 58.88 238 GLU A O 1
ATOM 1894 N N . GLY A 1 239 ? -12.445 -0.712 -0.368 1.00 70.31 239 GLY A N 1
ATOM 1895 C CA . GLY A 1 239 ? -11.954 -1.829 0.424 1.00 70.31 239 GLY A CA 1
ATOM 1896 C C . GLY A 1 239 ? -11.431 -1.381 1.781 1.00 70.31 239 GLY A C 1
ATOM 1897 O O . GLY A 1 239 ? -11.808 -0.339 2.302 1.00 70.31 239 GLY A O 1
ATOM 1898 N N . SER A 1 240 ? -10.587 -2.209 2.393 1.00 86.19 240 SER A N 1
ATOM 1899 C CA . SER A 1 240 ? -10.031 -1.896 3.707 1.00 86.19 240 SER A CA 1
ATOM 1900 C C . SER A 1 240 ? -9.138 -0.642 3.653 1.00 86.19 240 SER A C 1
ATOM 1902 O O . SER A 1 240 ? -8.525 -0.391 2.609 1.00 86.19 240 SER A O 1
ATOM 1904 N N . PRO A 1 241 ? -8.986 0.109 4.762 1.00 89.31 241 PRO A N 1
ATOM 1905 C CA . PRO A 1 241 ? -8.112 1.289 4.827 1.00 89.31 241 PRO A CA 1
ATOM 1906 C C . PRO A 1 241 ? -6.705 1.026 4.273 1.00 89.31 241 PRO A C 1
ATOM 1908 O O . PRO A 1 241 ? -6.148 1.829 3.530 1.00 89.31 241 PRO A O 1
ATOM 1911 N N . GLN A 1 242 ? -6.160 -0.170 4.521 1.00 90.19 242 GLN A N 1
ATOM 1912 C CA . GLN A 1 242 ? -4.840 -0.562 4.023 1.00 90.19 242 GLN A CA 1
ATOM 1913 C C . GLN A 1 242 ? -4.785 -0.648 2.491 1.00 90.19 242 GLN A C 1
ATOM 1915 O O . GLN A 1 242 ? -3.758 -0.322 1.895 1.00 90.19 242 GLN A O 1
ATOM 1920 N N . LYS A 1 243 ? -5.876 -1.065 1.832 1.00 90.94 243 LYS A N 1
ATOM 1921 C CA . LYS A 1 243 ? -5.959 -1.082 0.364 1.00 90.94 243 LYS A CA 1
ATOM 1922 C C . LYS A 1 243 ? -6.020 0.330 -0.206 1.00 90.94 243 LYS A C 1
ATOM 1924 O O . LYS A 1 243 ? -5.330 0.589 -1.188 1.00 90.94 243 LYS A O 1
ATOM 1929 N N . GLN A 1 244 ? -6.776 1.230 0.422 1.00 91.19 244 GLN A N 1
ATOM 1930 C CA . GLN A 1 244 ? -6.838 2.638 0.017 1.00 91.19 244 GLN A CA 1
ATOM 1931 C C . GLN A 1 244 ? -5.466 3.309 0.140 1.00 91.19 244 GLN A C 1
ATOM 1933 O O . GLN A 1 244 ? -4.969 3.888 -0.825 1.00 91.19 244 GLN A O 1
ATOM 1938 N N . VAL A 1 245 ? -4.794 3.140 1.285 1.00 93.25 245 VAL A N 1
ATOM 1939 C CA . VAL A 1 245 ? -3.430 3.649 1.497 1.00 93.25 245 VAL A CA 1
ATOM 1940 C C . VAL A 1 245 ? -2.465 3.075 0.460 1.00 93.25 245 VAL A C 1
ATOM 1942 O O . VAL A 1 245 ? -1.656 3.812 -0.101 1.00 93.25 245 VAL A O 1
ATOM 1945 N N . GLN A 1 246 ? -2.546 1.776 0.157 1.00 93.69 246 GLN A N 1
ATOM 1946 C CA . GLN A 1 246 ? -1.680 1.169 -0.853 1.00 93.69 246 GLN A CA 1
ATOM 1947 C C . GLN A 1 246 ? -1.970 1.695 -2.266 1.00 93.69 246 GLN A C 1
ATOM 1949 O O . GLN A 1 246 ? -1.032 1.932 -3.027 1.00 93.69 246 GLN A O 1
ATOM 1954 N N . ALA A 1 247 ? -3.237 1.912 -2.621 1.00 93.38 247 ALA A N 1
ATOM 1955 C CA . ALA A 1 247 ? -3.618 2.499 -3.902 1.00 93.38 247 ALA A CA 1
ATOM 1956 C C . ALA A 1 247 ? -3.078 3.932 -4.043 1.00 93.38 247 ALA A C 1
ATOM 1958 O O . ALA A 1 247 ? -2.479 4.263 -5.067 1.00 93.38 247 ALA A O 1
ATOM 1959 N N . LEU A 1 248 ? -3.194 4.746 -2.990 1.00 94.62 248 LEU A N 1
ATOM 1960 C CA . LEU A 1 248 ? -2.630 6.097 -2.945 1.00 94.62 248 LEU A CA 1
ATOM 1961 C C . LEU A 1 248 ? -1.096 6.079 -3.023 1.00 94.62 248 LEU A C 1
ATOM 1963 O O . LEU A 1 248 ? -0.516 6.858 -3.776 1.00 94.62 248 LEU A O 1
ATOM 1967 N N . LYS A 1 249 ? -0.420 5.148 -2.336 1.00 96.12 249 LYS A N 1
ATOM 1968 C CA . LYS A 1 249 ? 1.041 4.963 -2.447 1.00 96.12 249 LYS A CA 1
ATOM 1969 C C . LYS A 1 249 ? 1.470 4.586 -3.863 1.00 96.12 249 LYS A C 1
ATOM 1971 O O . LYS A 1 249 ? 2.450 5.131 -4.363 1.00 96.12 249 LYS A O 1
ATOM 1976 N N . ASN A 1 250 ? 0.728 3.696 -4.521 1.00 96.25 250 ASN A N 1
ATOM 1977 C CA . ASN A 1 250 ? 0.988 3.321 -5.911 1.00 96.25 250 ASN A CA 1
ATOM 1978 C C . ASN A 1 250 ? 0.774 4.514 -6.858 1.00 96.25 250 ASN A C 1
ATOM 1980 O O . ASN A 1 250 ? 1.583 4.723 -7.760 1.00 96.25 250 ASN A O 1
ATOM 1984 N N . ARG A 1 251 ? -0.264 5.333 -6.626 1.00 95.75 251 ARG A N 1
ATOM 1985 C CA . ARG A 1 251 ? -0.485 6.581 -7.372 1.00 95.75 251 ARG A CA 1
ATOM 1986 C C . ARG A 1 251 ? 0.681 7.549 -7.185 1.00 95.75 251 ARG A C 1
ATOM 1988 O O . ARG A 1 251 ? 1.218 8.024 -8.177 1.00 95.75 251 ARG A O 1
ATOM 1995 N N . ILE A 1 252 ? 1.125 7.786 -5.948 1.00 96.50 252 ILE A N 1
ATOM 1996 C CA . ILE A 1 252 ? 2.292 8.636 -5.659 1.00 96.50 252 ILE A CA 1
ATOM 1997 C C . ILE A 1 252 ? 3.542 8.106 -6.366 1.00 96.50 252 ILE A C 1
ATOM 1999 O O . ILE A 1 252 ? 4.298 8.895 -6.920 1.00 96.50 252 ILE A O 1
ATOM 2003 N N . ALA A 1 253 ? 3.770 6.790 -6.367 1.00 97.00 253 ALA A N 1
ATOM 2004 C CA . ALA A 1 253 ? 4.904 6.194 -7.070 1.00 97.00 253 ALA A CA 1
ATOM 2005 C C . ALA A 1 253 ? 4.842 6.467 -8.582 1.00 97.00 253 ALA A C 1
ATOM 2007 O O . ALA A 1 253 ? 5.816 6.960 -9.142 1.00 97.00 253 ALA A O 1
ATOM 2008 N N . SER A 1 254 ? 3.679 6.254 -9.208 1.00 96.62 254 SER A N 1
ATOM 2009 C CA . SER A 1 254 ? 3.463 6.563 -10.629 1.00 96.62 254 SER A CA 1
ATOM 2010 C C . SER A 1 254 ? 3.699 8.043 -10.939 1.00 96.62 254 SER A C 1
ATOM 2012 O O . SER A 1 254 ? 4.404 8.373 -11.885 1.00 96.62 254 SER A O 1
ATOM 2014 N N . VAL A 1 255 ? 3.155 8.942 -10.115 1.00 96.62 255 VAL A N 1
ATOM 2015 C CA . VAL A 1 255 ? 3.315 10.394 -10.281 1.00 96.62 255 VAL A CA 1
ATOM 2016 C C . VAL A 1 255 ? 4.777 10.817 -10.091 1.00 96.62 255 VAL A C 1
ATOM 2018 O O . VAL A 1 255 ? 5.271 11.688 -10.804 1.00 96.62 255 VAL A O 1
ATOM 2021 N N . LYS A 1 256 ? 5.511 10.176 -9.171 1.00 96.00 256 LYS A N 1
ATOM 2022 C CA . LYS A 1 256 ? 6.954 10.398 -9.008 1.00 96.00 256 LYS A CA 1
ATOM 2023 C C . LYS A 1 256 ? 7.742 9.949 -10.233 1.00 96.00 256 LYS A C 1
ATOM 2025 O O . LYS A 1 256 ? 8.659 10.658 -10.628 1.00 96.00 256 LYS A O 1
ATOM 2030 N N . ASP A 1 257 ? 7.397 8.826 -10.852 1.00 95.88 257 ASP A N 1
ATOM 2031 C CA . ASP A 1 257 ? 8.068 8.378 -12.078 1.00 95.88 257 ASP A CA 1
ATOM 2032 C C . ASP A 1 257 ? 7.792 9.322 -13.267 1.00 95.88 257 ASP A C 1
ATOM 2034 O O . ASP A 1 257 ? 8.698 9.612 -14.060 1.00 95.88 257 ASP A O 1
ATOM 2038 N N . ASP A 1 258 ? 6.588 9.899 -13.339 1.00 95.62 258 ASP A N 1
ATOM 2039 C CA . ASP A 1 258 ? 6.271 10.970 -14.291 1.00 95.62 258 ASP A CA 1
ATOM 2040 C C . ASP A 1 258 ? 7.098 12.241 -14.026 1.00 95.62 258 ASP A C 1
ATOM 2042 O O . ASP A 1 258 ? 7.638 12.835 -14.965 1.00 95.62 258 ASP A O 1
ATOM 2046 N N . LEU A 1 259 ? 7.261 12.636 -12.755 1.00 95.44 259 LEU A N 1
ATOM 2047 C CA . LEU A 1 259 ? 8.124 13.758 -12.361 1.00 95.44 259 LEU A CA 1
ATOM 2048 C C . LEU A 1 259 ? 9.585 13.516 -12.738 1.00 95.44 259 LEU A C 1
ATOM 2050 O O . LEU A 1 259 ? 10.209 14.395 -13.324 1.00 95.44 259 LEU A O 1
ATOM 2054 N N . ARG A 1 260 ? 10.127 12.319 -12.491 1.00 95.50 260 ARG A N 1
ATOM 2055 C CA . ARG A 1 260 ? 11.500 11.970 -12.898 1.00 95.50 260 ARG A CA 1
ATOM 2056 C C . ARG A 1 260 ? 11.711 12.119 -14.397 1.00 95.50 260 ARG A C 1
ATOM 2058 O O . ARG A 1 260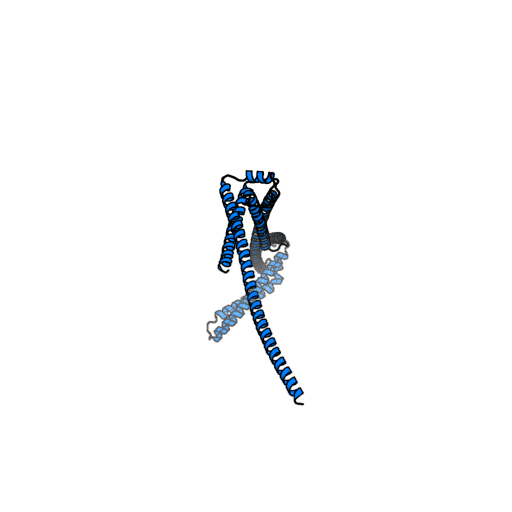 ? 12.752 12.605 -14.839 1.00 95.50 260 ARG A O 1
ATOM 2065 N N . SER A 1 261 ? 10.716 11.714 -15.181 1.00 95.00 261 SER A N 1
ATOM 2066 C CA . SER A 1 261 ? 10.746 11.854 -16.636 1.00 95.00 261 SER A CA 1
ATOM 2067 C C . SER A 1 261 ? 10.747 13.328 -17.052 1.00 95.00 261 SER A C 1
ATOM 2069 O O . SER A 1 261 ? 11.520 13.718 -17.928 1.00 95.00 261 SER A O 1
ATOM 2071 N N . LEU A 1 262 ? 9.940 14.168 -16.392 1.00 94.50 262 LEU A N 1
ATOM 2072 C CA . LEU A 1 262 ? 9.958 15.618 -16.600 1.00 94.50 262 LEU A CA 1
ATOM 2073 C C . LEU A 1 262 ? 11.298 16.245 -16.225 1.00 94.50 262 LEU A C 1
ATOM 2075 O O . LEU A 1 262 ? 11.837 17.022 -17.012 1.00 94.50 262 LEU A O 1
ATOM 2079 N N . TYR A 1 263 ? 11.855 15.887 -15.069 1.00 96.00 263 TYR A N 1
ATOM 2080 C CA . TYR A 1 263 ? 13.152 16.376 -14.614 1.00 96.00 263 TYR A CA 1
ATOM 2081 C C . TYR A 1 263 ? 14.247 16.030 -15.611 1.00 96.00 263 TYR A C 1
ATOM 2083 O O . TYR A 1 263 ? 14.963 16.910 -16.077 1.00 96.00 263 TYR A O 1
ATOM 2091 N N . ARG A 1 264 ? 14.321 14.766 -16.029 1.00 95.38 264 ARG A N 1
ATOM 2092 C CA . ARG A 1 264 ? 15.309 14.319 -17.009 1.00 95.38 264 ARG A CA 1
ATOM 2093 C C . ARG A 1 264 ? 15.206 15.085 -18.325 1.00 95.38 264 ARG A C 1
ATOM 2095 O O . ARG A 1 264 ? 16.229 15.513 -18.853 1.00 95.38 264 ARG A O 1
ATOM 2102 N N . ASN A 1 265 ? 13.993 15.272 -18.843 1.00 93.25 265 ASN A N 1
ATOM 2103 C CA . ASN A 1 265 ? 13.774 16.012 -20.085 1.00 93.25 265 ASN A CA 1
ATOM 2104 C C . ASN A 1 265 ? 14.188 17.477 -19.939 1.00 93.25 265 ASN A C 1
ATOM 2106 O O . ASN A 1 265 ? 14.886 18.005 -20.801 1.00 93.25 265 ASN A O 1
ATOM 2110 N N . PHE A 1 266 ? 13.814 18.121 -18.836 1.00 92.81 266 PHE A N 1
ATOM 2111 C CA . PHE A 1 266 ? 14.156 19.516 -18.586 1.00 92.81 266 PHE A CA 1
ATOM 2112 C C . PHE A 1 266 ? 15.665 19.716 -18.392 1.00 92.81 266 PHE A C 1
ATOM 2114 O O . PHE A 1 266 ? 16.259 20.601 -19.007 1.00 92.81 266 PHE A O 1
ATOM 2121 N N . GLY A 1 267 ? 16.317 18.823 -17.644 1.00 93.94 267 GLY A N 1
ATOM 2122 C CA . GLY A 1 267 ? 17.770 18.792 -17.505 1.00 93.94 267 GLY A CA 1
ATOM 2123 C C . GLY A 1 267 ? 18.484 18.546 -18.838 1.00 93.94 267 GLY A C 1
ATOM 2124 O O . GLY A 1 267 ? 19.502 19.177 -19.114 1.00 93.94 267 GLY A O 1
ATOM 2125 N N . ALA A 1 268 ? 17.946 17.679 -19.705 1.00 94.12 268 ALA A N 1
ATOM 2126 C CA . ALA A 1 268 ? 18.500 17.424 -21.039 1.00 94.12 268 ALA A CA 1
ATOM 2127 C C . ALA A 1 268 ? 18.389 18.646 -21.964 1.00 94.12 268 ALA A C 1
ATOM 2129 O O . ALA A 1 268 ? 19.321 18.930 -22.722 1.00 94.12 268 ALA A O 1
ATOM 2130 N N . GLN A 1 269 ? 17.273 19.380 -21.884 1.00 92.44 269 GLN A N 1
ATOM 2131 C CA . GLN A 1 269 ? 17.085 20.650 -22.588 1.00 92.44 269 GLN A CA 1
ATOM 2132 C C . GLN A 1 269 ? 18.105 21.692 -22.120 1.00 92.44 269 GLN A C 1
ATOM 2134 O O . GLN A 1 269 ? 18.777 22.301 -22.950 1.00 92.44 269 GLN A O 1
ATOM 2139 N N . ALA A 1 270 ? 18.278 21.843 -20.805 1.00 91.94 270 ALA A N 1
ATOM 2140 C CA . ALA A 1 270 ? 19.231 22.783 -20.216 1.00 91.94 270 ALA A CA 1
ATOM 2141 C C . ALA A 1 270 ? 20.695 22.434 -20.506 1.00 91.94 270 ALA A C 1
ATOM 2143 O O . ALA A 1 270 ? 21.511 23.320 -20.746 1.00 91.94 270 ALA A O 1
ATOM 2144 N N . ALA A 1 271 ? 21.036 21.146 -20.554 1.00 92.44 271 ALA A N 1
ATOM 2145 C CA . ALA A 1 271 ? 22.367 20.698 -20.947 1.00 92.44 271 ALA A CA 1
ATOM 2146 C C . ALA A 1 271 ? 22.612 20.762 -22.470 1.00 92.44 271 ALA A C 1
ATOM 2148 O O . ALA A 1 271 ? 23.731 20.503 -22.913 1.00 92.44 271 ALA A O 1
ATOM 2149 N N . GLY A 1 272 ? 21.592 21.083 -23.278 1.00 90.81 272 GLY A N 1
ATOM 2150 C CA . GLY A 1 272 ? 21.704 21.178 -24.736 1.00 90.81 272 GLY A CA 1
ATOM 2151 C C . GLY A 1 272 ? 22.002 19.843 -25.426 1.00 90.81 272 GLY A C 1
ATOM 2152 O O . GLY A 1 272 ? 22.612 19.826 -26.491 1.00 90.81 272 GLY A O 1
ATOM 2153 N N . ILE A 1 273 ? 21.614 18.725 -24.807 1.00 89.88 273 ILE A N 1
ATOM 2154 C CA . ILE A 1 273 ? 21.862 17.361 -25.309 1.00 89.88 273 ILE A CA 1
ATOM 2155 C C . ILE A 1 273 ? 20.600 16.691 -25.866 1.00 89.88 273 ILE A C 1
ATOM 2157 O O . ILE A 1 273 ? 20.660 15.550 -26.315 1.00 89.88 273 ILE A O 1
ATOM 2161 N N . MET A 1 274 ? 19.453 17.366 -25.791 1.00 85.75 274 MET A N 1
ATOM 2162 C CA . MET A 1 274 ? 18.196 16.876 -26.343 1.00 85.75 274 MET A CA 1
ATOM 2163 C C . MET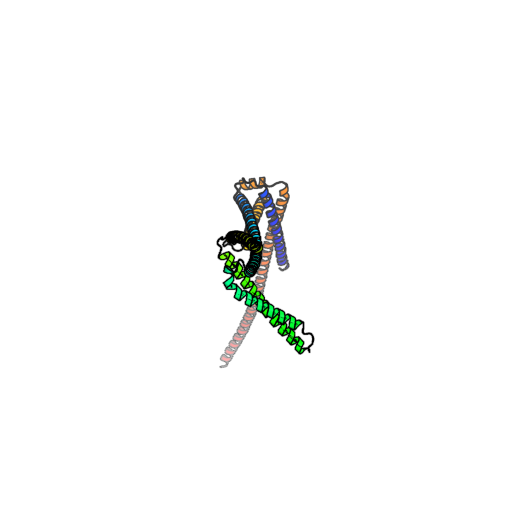 A 1 274 ? 18.136 17.175 -27.847 1.00 85.75 274 MET A C 1
ATOM 2165 O O . MET A 1 274 ? 18.318 18.318 -28.253 1.00 85.75 274 MET A O 1
ATOM 2169 N N . ASP A 1 275 ? 17.825 16.162 -28.659 1.00 68.19 275 ASP A N 1
ATOM 2170 C CA . ASP A 1 275 ? 17.744 16.284 -30.126 1.00 68.19 275 ASP A CA 1
ATOM 2171 C C . ASP A 1 275 ? 16.507 17.064 -30.622 1.00 68.19 275 ASP A C 1
ATOM 2173 O O . ASP A 1 275 ? 16.380 17.346 -31.812 1.00 68.19 275 ASP A O 1
ATOM 2177 N N . ALA A 1 276 ? 15.568 17.401 -29.733 1.00 76.44 276 ALA A N 1
ATOM 2178 C CA . ALA A 1 276 ? 14.356 18.131 -30.089 1.00 76.44 276 ALA A CA 1
ATOM 2179 C C . ALA A 1 276 ? 14.636 19.631 -30.270 1.00 76.44 276 ALA A C 1
ATOM 2181 O O . ALA A 1 276 ? 15.307 20.248 -29.443 1.00 76.44 276 ALA A O 1
ATOM 2182 N N . GLU A 1 277 ? 14.063 20.238 -31.313 1.00 76.75 277 GLU A N 1
ATOM 2183 C CA . GLU A 1 277 ? 14.101 21.691 -31.488 1.00 76.75 277 GLU A CA 1
ATOM 2184 C C . GLU A 1 277 ? 13.337 22.381 -30.351 1.00 76.75 277 GLU A C 1
ATOM 2186 O O . GLU A 1 277 ? 12.117 22.275 -30.223 1.00 76.75 277 GLU A O 1
ATOM 2191 N N . ILE A 1 278 ? 14.076 23.100 -29.508 1.00 84.19 278 ILE A N 1
ATOM 2192 C CA . ILE A 1 278 ? 13.519 23.928 -28.440 1.00 84.19 278 ILE A CA 1
ATOM 2193 C C . ILE A 1 278 ? 13.234 25.314 -29.024 1.00 84.19 278 ILE A C 1
ATOM 2195 O O . ILE A 1 278 ? 14.091 25.898 -29.692 1.00 84.19 278 ILE A O 1
ATOM 2199 N N . SER A 1 279 ? 12.049 25.870 -28.759 1.00 86.88 279 SER A N 1
ATOM 2200 C CA . SER A 1 279 ? 11.724 27.220 -29.227 1.00 86.88 279 SER A CA 1
ATOM 2201 C C . SER A 1 279 ? 12.708 28.259 -28.650 1.00 86.88 279 SER A C 1
ATOM 2203 O O . SER A 1 279 ? 13.163 28.111 -27.511 1.00 86.88 279 SER A O 1
ATOM 2205 N N . PRO A 1 280 ? 13.036 29.348 -29.374 1.00 87.62 280 PRO A N 1
ATOM 2206 C CA . PRO A 1 280 ? 13.971 30.365 -28.879 1.00 87.62 280 PRO A CA 1
ATOM 2207 C C . PRO A 1 280 ? 13.550 30.988 -27.541 1.00 87.62 280 PRO A C 1
ATOM 2209 O O . PRO A 1 280 ? 14.387 31.236 -26.679 1.00 87.62 280 PRO A O 1
ATOM 2212 N N . GLN A 1 281 ? 12.243 31.190 -27.354 1.00 87.44 281 GLN A N 1
ATOM 2213 C CA . GLN A 1 281 ? 11.656 31.695 -26.109 1.00 87.44 281 GLN A CA 1
ATOM 2214 C C . GLN A 1 281 ? 11.891 30.727 -24.949 1.00 87.44 281 GLN A C 1
ATOM 2216 O O . GLN A 1 281 ? 12.265 31.136 -23.853 1.00 87.44 281 GLN A O 1
ATOM 2221 N N . ARG A 1 282 ? 11.716 29.428 -25.205 1.00 87.94 282 ARG A N 1
ATOM 2222 C CA . ARG A 1 282 ? 11.943 28.388 -24.210 1.00 87.94 282 ARG A CA 1
ATOM 2223 C C . ARG A 1 282 ? 13.420 28.253 -23.856 1.00 87.94 282 ARG A C 1
ATOM 2225 O O . ARG A 1 282 ? 13.749 28.111 -22.685 1.00 87.94 282 ARG A O 1
ATOM 2232 N N . LYS A 1 283 ? 14.307 28.335 -24.847 1.00 89.19 283 LYS A N 1
ATOM 2233 C CA . LYS A 1 283 ? 15.752 28.334 -24.612 1.00 89.19 283 LYS A CA 1
ATOM 2234 C C . LYS A 1 283 ? 16.171 29.518 -23.743 1.00 89.19 283 LYS A C 1
ATOM 2236 O O . LYS A 1 283 ? 16.846 29.311 -22.746 1.00 89.19 283 LYS A O 1
ATOM 2241 N N . TYR A 1 284 ? 15.698 30.723 -24.068 1.00 89.56 284 TYR A N 1
ATOM 2242 C CA . TYR A 1 284 ? 15.954 31.914 -23.258 1.00 89.56 284 TYR A CA 1
ATOM 2243 C C . TYR A 1 284 ? 15.488 31.730 -21.808 1.00 89.56 284 TYR A C 1
ATOM 2245 O O . TYR A 1 284 ? 16.241 32.015 -20.886 1.00 89.56 284 TYR A O 1
ATOM 2253 N N . PHE A 1 285 ? 14.283 31.193 -21.601 1.00 89.69 285 PHE A N 1
ATOM 2254 C CA . PHE A 1 285 ? 13.780 30.888 -20.262 1.00 89.69 285 PHE A CA 1
ATOM 2255 C C . PHE A 1 285 ? 14.693 29.919 -19.499 1.00 89.69 285 PHE A C 1
ATOM 2257 O O . PHE A 1 285 ? 15.076 30.196 -18.366 1.00 89.69 285 PHE A O 1
ATOM 2264 N N . ILE A 1 286 ? 15.097 28.811 -20.120 1.00 90.19 286 ILE A N 1
ATOM 2265 C CA . ILE A 1 286 ? 16.007 27.851 -19.484 1.00 90.19 286 ILE A CA 1
ATOM 2266 C C . ILE A 1 286 ? 17.349 28.512 -19.149 1.00 90.19 286 ILE A C 1
ATOM 2268 O O . ILE A 1 286 ? 17.830 28.369 -18.027 1.00 90.19 286 ILE A O 1
ATOM 2272 N N . ASP A 1 287 ? 17.913 29.287 -20.076 1.00 90.00 287 ASP A N 1
ATOM 2273 C CA . ASP A 1 287 ? 19.183 29.991 -19.879 1.00 90.00 287 ASP A CA 1
ATOM 2274 C C . ASP A 1 287 ? 19.114 30.975 -18.693 1.00 90.00 287 ASP A C 1
ATOM 2276 O O . ASP A 1 287 ? 20.115 31.168 -18.008 1.00 90.00 287 ASP A O 1
ATOM 2280 N N . THR A 1 288 ? 17.942 31.559 -18.396 1.00 90.31 288 THR A N 1
ATOM 2281 C CA . THR A 1 288 ? 17.760 32.416 -17.205 1.00 90.31 288 THR A CA 1
ATOM 2282 C C . THR A 1 288 ? 17.736 31.650 -15.880 1.00 90.31 288 THR A C 1
ATOM 2284 O O . THR A 1 288 ? 18.032 32.237 -14.842 1.00 90.31 288 THR A O 1
ATOM 2287 N N . LEU A 1 289 ? 17.406 30.356 -15.898 1.00 90.25 289 LEU A N 1
ATOM 2288 C CA . LEU A 1 289 ? 17.374 29.507 -14.701 1.00 90.25 289 LEU A CA 1
ATOM 2289 C C . LEU A 1 289 ? 18.732 28.874 -14.388 1.00 90.25 289 LEU A C 1
ATOM 2291 O O . LEU A 1 289 ? 18.988 28.515 -13.236 1.00 90.25 289 LEU A O 1
ATOM 2295 N N . VAL A 1 290 ? 19.582 28.707 -15.403 1.00 92.31 290 VAL A N 1
ATOM 2296 C CA . VAL A 1 290 ? 20.917 28.113 -15.284 1.00 92.31 290 VAL A CA 1
ATOM 2297 C C . VAL A 1 290 ? 21.877 29.108 -14.631 1.00 92.31 290 VAL A C 1
ATOM 2299 O O . VAL A 1 290 ? 22.074 30.225 -15.106 1.00 92.31 290 VAL A O 1
ATOM 2302 N N . THR A 1 291 ? 22.518 28.692 -13.542 1.00 92.19 291 THR A N 1
ATOM 2303 C CA . THR A 1 291 ? 23.509 29.489 -12.813 1.00 92.19 291 THR A CA 1
ATOM 2304 C C . THR A 1 291 ? 24.934 29.051 -13.150 1.00 92.19 291 THR A C 1
ATOM 2306 O O . THR A 1 291 ? 25.174 28.026 -13.790 1.00 92.19 291 THR A O 1
ATOM 2309 N N . ALA A 1 292 ? 25.924 29.819 -12.685 1.00 88.25 292 ALA A N 1
ATOM 2310 C CA . ALA A 1 292 ? 27.335 29.473 -12.864 1.00 88.25 292 ALA A CA 1
ATOM 2311 C C . ALA A 1 292 ? 27.714 28.127 -12.212 1.00 88.25 292 ALA A C 1
ATOM 2313 O O . ALA A 1 292 ? 28.587 27.425 -12.722 1.00 88.25 292 ALA A O 1
ATOM 2314 N N . GLU A 1 293 ? 27.049 27.751 -11.116 1.00 87.19 293 GLU A N 1
ATOM 2315 C CA . GLU A 1 293 ? 27.289 26.494 -10.392 1.00 87.19 293 GLU A CA 1
ATOM 2316 C C . GLU A 1 293 ? 26.827 25.267 -11.195 1.00 87.19 293 GLU A C 1
ATOM 2318 O O . GLU A 1 293 ? 27.426 24.195 -11.110 1.00 87.19 293 GLU A O 1
ATOM 2323 N N . ASP A 1 294 ? 25.824 25.432 -12.059 1.00 92.25 294 ASP A N 1
ATOM 2324 C CA . ASP A 1 294 ? 25.320 24.356 -12.913 1.00 92.25 294 ASP A CA 1
ATOM 2325 C C . ASP A 1 294 ? 26.261 24.020 -14.075 1.00 92.25 294 ASP A C 1
ATOM 2327 O O . ASP A 1 294 ? 26.148 22.949 -14.679 1.00 92.25 294 ASP A O 1
ATOM 2331 N N . GLY A 1 295 ? 27.213 24.906 -14.389 1.00 89.38 295 GLY A N 1
ATOM 2332 C CA . GLY A 1 295 ? 28.157 24.720 -15.490 1.00 89.38 295 GLY A CA 1
ATOM 2333 C C . GLY A 1 295 ? 28.965 23.425 -15.372 1.00 89.38 295 GLY A C 1
ATOM 2334 O O . GLY A 1 295 ? 29.255 22.777 -16.382 1.00 89.38 295 GLY A O 1
ATOM 2335 N N . GLU A 1 296 ? 29.274 22.988 -14.146 1.00 91.56 296 GLU A N 1
ATOM 2336 C CA . GLU A 1 296 ? 29.925 21.697 -13.917 1.00 91.56 296 GLU A CA 1
ATOM 2337 C C . GLU A 1 296 ? 29.007 20.522 -14.286 1.00 91.56 296 GLU A C 1
ATOM 2339 O O . GLU A 1 296 ? 29.445 19.589 -14.969 1.00 91.56 296 GLU A O 1
ATOM 2344 N N . ASN A 1 297 ? 27.735 20.574 -13.884 1.00 91.44 297 ASN A N 1
ATOM 2345 C CA . ASN A 1 297 ? 26.747 19.538 -14.189 1.00 91.44 297 ASN A CA 1
ATOM 2346 C C . ASN A 1 297 ? 26.489 19.449 -15.696 1.00 91.44 297 ASN A C 1
ATOM 2348 O O . ASN A 1 297 ? 26.518 18.353 -16.255 1.00 91.44 297 ASN A O 1
ATOM 2352 N N . ILE A 1 298 ? 26.354 20.590 -16.375 1.00 93.56 298 ILE A N 1
ATOM 2353 C CA . ILE A 1 298 ? 26.225 20.659 -17.836 1.00 93.56 298 ILE A CA 1
ATOM 2354 C C . ILE A 1 298 ? 27.465 20.052 -18.506 1.00 93.56 298 ILE A C 1
ATOM 2356 O O . ILE A 1 298 ? 27.351 19.173 -19.361 1.00 93.56 298 ILE A O 1
ATOM 2360 N N . GLY A 1 299 ? 28.667 20.445 -18.074 1.00 93.00 299 GLY A N 1
ATOM 2361 C CA . GLY A 1 299 ? 29.917 19.912 -18.615 1.00 93.00 299 GLY A CA 1
ATOM 2362 C C . GLY A 1 299 ? 30.062 18.397 -18.423 1.00 93.00 299 GLY A C 1
ATOM 2363 O O . GLY A 1 299 ? 30.533 17.698 -19.325 1.00 93.00 299 GLY A O 1
ATOM 2364 N N . ARG A 1 300 ? 29.638 17.864 -17.270 1.00 95.00 300 ARG A N 1
ATOM 2365 C CA . ARG A 1 300 ? 29.602 16.417 -17.002 1.00 95.00 300 ARG A CA 1
ATOM 2366 C C . ARG A 1 300 ? 28.567 15.707 -17.878 1.00 95.00 300 ARG A C 1
ATOM 2368 O O . ARG A 1 300 ? 28.902 14.678 -18.465 1.00 95.00 300 ARG A O 1
ATOM 2375 N N . ALA A 1 301 ? 27.365 16.263 -18.024 1.00 94.88 301 ALA A N 1
ATOM 2376 C CA . ALA A 1 301 ? 26.303 15.705 -18.859 1.00 94.88 301 ALA A CA 1
ATOM 2377 C C . ALA A 1 301 ? 26.731 15.608 -20.331 1.00 94.88 301 ALA A C 1
ATOM 2379 O O . ALA A 1 301 ? 26.615 14.546 -20.941 1.00 94.88 301 ALA A O 1
ATOM 2380 N N . VAL A 1 302 ? 27.328 16.673 -20.875 1.00 95.25 302 VAL A N 1
ATOM 2381 C CA . VAL A 1 302 ? 27.855 16.697 -22.249 1.00 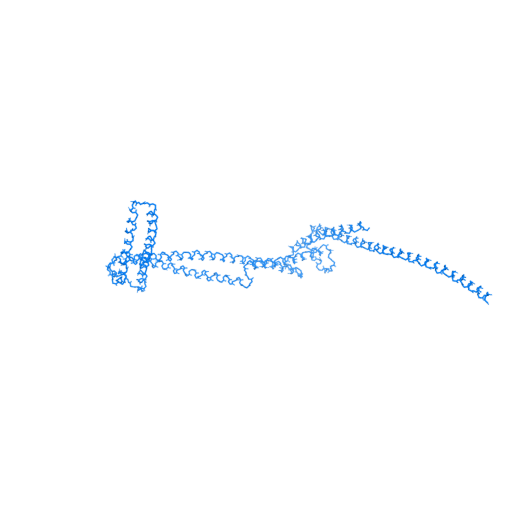95.25 302 VAL A CA 1
ATOM 2382 C C . VAL A 1 302 ? 28.952 15.645 -22.442 1.00 95.25 302 VAL A C 1
ATOM 2384 O O . VAL A 1 302 ? 28.939 14.918 -23.436 1.00 95.25 302 VAL A O 1
ATOM 2387 N N . LYS A 1 303 ? 29.881 15.500 -21.486 1.00 95.50 303 LYS A N 1
ATOM 2388 C CA . LYS A 1 303 ? 30.938 14.472 -21.547 1.00 95.50 303 LYS A CA 1
ATOM 2389 C C . LYS A 1 303 ? 30.373 13.052 -21.528 1.00 95.50 303 LYS A C 1
ATOM 2391 O O . LYS A 1 303 ? 30.815 12.215 -22.316 1.00 95.50 303 LYS A O 1
ATOM 2396 N N . LEU A 1 304 ? 29.407 12.778 -20.651 1.00 95.38 304 LEU A N 1
ATOM 2397 C CA . LEU A 1 304 ? 28.736 11.478 -20.576 1.00 95.38 304 LEU A CA 1
ATOM 2398 C C . LEU A 1 304 ? 27.976 11.175 -21.872 1.00 95.38 304 LEU A C 1
ATOM 2400 O O . LEU A 1 304 ? 28.134 10.086 -22.423 1.00 95.38 304 LEU A O 1
ATOM 2404 N N . ASN A 1 305 ? 27.237 12.148 -22.410 1.00 95.75 305 ASN A N 1
ATOM 2405 C CA . ASN A 1 305 ? 26.536 12.000 -23.683 1.00 95.75 305 ASN A CA 1
ATOM 2406 C C . ASN A 1 305 ? 27.511 11.720 -24.839 1.00 95.75 305 ASN A C 1
ATOM 2408 O O . ASN A 1 305 ? 27.320 10.786 -25.614 1.00 95.75 305 ASN A O 1
ATOM 2412 N N . GLN A 1 306 ? 28.627 12.451 -24.906 1.00 94.81 306 GLN A N 1
ATOM 2413 C CA . GLN A 1 306 ? 29.658 12.215 -25.915 1.00 94.81 306 GLN A CA 1
ATOM 2414 C C . GLN A 1 306 ? 30.291 10.820 -25.786 1.00 94.81 306 GLN A C 1
ATOM 2416 O O . GLN A 1 306 ? 30.557 10.173 -26.799 1.00 94.81 306 GLN A O 1
ATOM 2421 N N . SER A 1 307 ? 30.515 10.336 -24.559 1.00 94.56 307 SER A N 1
ATOM 2422 C CA . SER A 1 307 ? 31.005 8.975 -24.294 1.00 94.56 307 SER A CA 1
ATOM 2423 C C . SER A 1 307 ? 30.038 7.909 -24.820 1.00 94.56 307 SER A C 1
ATOM 2425 O O . SER A 1 307 ? 30.463 6.950 -25.472 1.00 94.56 307 SER A O 1
ATOM 2427 N N . ILE A 1 308 ? 28.731 8.106 -24.611 1.00 94.94 308 ILE A N 1
ATOM 2428 C CA . ILE A 1 308 ? 27.672 7.229 -25.130 1.00 94.94 308 ILE A CA 1
ATOM 2429 C C . ILE A 1 308 ? 27.700 7.220 -26.659 1.00 94.94 308 ILE A C 1
ATOM 2431 O O . ILE A 1 308 ? 27.839 6.152 -27.253 1.00 94.94 308 ILE A O 1
ATOM 2435 N N . VAL A 1 309 ? 27.663 8.394 -27.295 1.00 95.25 309 VAL A N 1
ATOM 2436 C CA . VAL A 1 309 ? 27.685 8.530 -28.762 1.00 95.25 309 VAL A CA 1
ATOM 2437 C C . VAL A 1 309 ? 28.949 7.907 -29.366 1.00 95.25 309 VAL A C 1
ATOM 2439 O O . VAL A 1 309 ? 28.895 7.251 -30.408 1.00 95.25 309 VAL A O 1
ATOM 2442 N N . ASN A 1 310 ? 30.105 8.082 -28.723 1.00 95.38 310 ASN A N 1
ATOM 2443 C CA . ASN A 1 310 ? 31.358 7.473 -29.167 1.00 95.38 310 ASN A CA 1
ATOM 2444 C C . ASN A 1 310 ? 31.316 5.943 -29.053 1.00 95.38 310 ASN A C 1
ATOM 2446 O O . ASN A 1 310 ? 31.699 5.259 -30.003 1.00 95.38 310 ASN A O 1
ATOM 2450 N N . SER A 1 311 ? 30.805 5.418 -27.935 1.00 94.81 311 SER A N 1
ATOM 2451 C CA . SER A 1 311 ? 30.641 3.975 -27.722 1.00 94.81 311 SER A CA 1
ATOM 2452 C C . SER A 1 311 ? 29.693 3.368 -28.758 1.00 94.81 311 SER A C 1
ATOM 2454 O O . SER A 1 311 ? 30.000 2.331 -29.335 1.00 94.81 311 SER A O 1
ATOM 2456 N N . GLU A 1 312 ? 28.580 4.036 -29.071 1.00 95.50 312 GLU A N 1
ATOM 2457 C CA . GLU A 1 312 ? 27.637 3.597 -30.108 1.00 95.50 312 GLU A CA 1
ATOM 2458 C C . GLU A 1 312 ? 28.272 3.560 -31.499 1.00 95.50 312 GLU A C 1
ATOM 2460 O O . GLU A 1 312 ? 28.113 2.579 -32.228 1.00 95.50 312 GLU A O 1
ATOM 2465 N N . LYS A 1 313 ? 29.051 4.588 -31.854 1.00 95.88 313 LYS A N 1
ATOM 2466 C CA . LYS A 1 313 ? 29.799 4.619 -33.118 1.00 95.88 313 LYS A CA 1
ATOM 2467 C C . LYS A 1 313 ? 30.836 3.497 -33.200 1.00 95.88 313 LYS A C 1
ATOM 2469 O O . LYS A 1 313 ? 31.015 2.923 -34.273 1.00 95.88 313 LYS A O 1
ATOM 2474 N N . GLU A 1 314 ? 31.538 3.193 -32.108 1.00 94.88 314 GLU A N 1
ATOM 2475 C CA . GLU A 1 314 ? 32.530 2.110 -32.065 1.00 94.88 314 GLU A CA 1
ATOM 2476 C C . GLU A 1 314 ? 31.857 0.734 -32.163 1.00 94.88 314 GLU A C 1
ATOM 2478 O O . GLU A 1 314 ? 32.272 -0.080 -32.988 1.00 94.88 314 GLU A O 1
ATOM 2483 N N . ILE A 1 315 ? 30.764 0.508 -31.425 1.00 95.25 315 ILE A N 1
ATOM 2484 C CA . ILE A 1 315 ? 29.954 -0.716 -31.516 1.00 95.25 315 ILE A CA 1
ATOM 2485 C C . ILE A 1 315 ? 29.470 -0.934 -32.954 1.00 95.25 315 ILE A C 1
ATOM 2487 O O . ILE A 1 315 ? 29.692 -2.010 -33.507 1.00 95.25 315 ILE A O 1
ATOM 2491 N N . ALA A 1 316 ? 28.887 0.085 -33.596 1.00 95.38 316 ALA A N 1
ATOM 2492 C CA . ALA A 1 316 ? 28.390 -0.024 -34.969 1.00 95.38 316 ALA A CA 1
ATOM 2493 C C . ALA A 1 316 ? 29.504 -0.396 -35.967 1.00 95.38 316 ALA A C 1
ATOM 2495 O O . ALA A 1 316 ? 29.314 -1.252 -36.834 1.00 95.38 316 ALA A O 1
ATOM 2496 N N . LYS A 1 317 ? 30.701 0.194 -35.821 1.00 95.81 317 LYS A N 1
ATOM 2497 C CA . LYS A 1 317 ? 31.875 -0.154 -36.642 1.00 95.81 317 LYS A CA 1
ATOM 2498 C C . LYS A 1 317 ? 32.320 -1.602 -36.424 1.00 95.81 317 LYS A C 1
ATOM 2500 O O . LYS A 1 317 ? 32.620 -2.302 -37.392 1.00 95.81 317 LYS A O 1
ATOM 2505 N N . LEU A 1 318 ? 32.372 -2.054 -35.171 1.00 94.38 318 LEU A N 1
ATOM 2506 C CA . LEU A 1 318 ? 32.776 -3.419 -34.827 1.00 94.38 318 LEU A CA 1
ATOM 2507 C C . LEU A 1 318 ? 31.766 -4.454 -35.332 1.00 94.38 318 LEU A C 1
ATOM 2509 O O . LEU A 1 318 ? 32.174 -5.474 -35.885 1.00 94.38 318 LEU A O 1
ATOM 2513 N N . GLN A 1 319 ? 30.468 -4.170 -35.211 1.00 94.38 319 GLN A N 1
ATOM 2514 C CA . GLN A 1 319 ? 29.394 -5.014 -35.734 1.00 94.38 319 GLN A CA 1
ATOM 2515 C C . GLN A 1 319 ? 29.460 -5.133 -37.262 1.00 94.38 319 GLN A C 1
ATOM 2517 O O . GLN A 1 319 ? 29.428 -6.245 -37.788 1.00 94.38 319 GLN A O 1
ATOM 2522 N N . ALA A 1 320 ? 29.646 -4.017 -37.977 1.00 93.19 320 ALA A N 1
ATOM 2523 C CA . ALA A 1 320 ? 29.826 -4.037 -39.430 1.00 93.19 320 ALA A CA 1
ATOM 2524 C C . ALA A 1 320 ? 31.055 -4.868 -39.842 1.00 93.19 320 ALA A C 1
ATOM 2526 O O . ALA A 1 320 ? 30.989 -5.683 -40.761 1.00 93.19 320 ALA A O 1
ATOM 2527 N N . SER A 1 321 ? 32.168 -4.714 -39.120 1.00 93.44 321 SER A N 1
ATOM 2528 C CA . SER A 1 321 ? 33.392 -5.480 -39.365 1.00 93.44 321 SER A CA 1
ATOM 2529 C C . SER A 1 321 ? 33.221 -6.984 -39.107 1.00 93.44 321 SER A C 1
ATOM 2531 O O . SER A 1 321 ? 33.756 -7.789 -39.865 1.00 93.44 321 SER A O 1
ATOM 2533 N N . LEU A 1 322 ? 32.479 -7.380 -38.067 1.00 92.31 322 LEU A N 1
ATOM 2534 C CA . LEU A 1 322 ? 32.167 -8.788 -37.802 1.00 92.31 322 LEU A CA 1
ATOM 2535 C C . LEU A 1 322 ? 31.285 -9.394 -38.898 1.00 92.31 322 LEU A C 1
ATOM 2537 O O . LEU A 1 322 ? 31.561 -10.506 -39.339 1.00 92.31 322 LEU A O 1
ATOM 2541 N N . SER A 1 323 ? 30.284 -8.653 -39.382 1.00 92.69 323 SER A N 1
ATOM 2542 C CA . SER A 1 323 ? 29.409 -9.111 -40.469 1.00 92.69 323 SER A CA 1
ATOM 2543 C C . SER A 1 323 ? 30.198 -9.430 -41.743 1.00 92.69 323 SER A C 1
ATOM 2545 O O . SER A 1 323 ? 29.968 -10.463 -42.367 1.00 92.69 323 SER A O 1
ATOM 2547 N N . ILE A 1 324 ? 31.168 -8.581 -42.103 1.00 93.12 324 ILE A N 1
ATOM 2548 C CA . ILE A 1 324 ? 32.038 -8.799 -43.272 1.00 93.12 324 ILE A CA 1
ATOM 2549 C C . ILE A 1 324 ? 32.856 -10.087 -43.119 1.00 93.12 324 ILE A C 1
ATOM 2551 O O . ILE A 1 324 ? 32.980 -10.865 -44.064 1.00 93.12 324 ILE A O 1
ATOM 2555 N N . ASP A 1 325 ? 33.408 -10.349 -41.935 1.00 91.00 325 ASP A N 1
ATOM 2556 C CA . ASP A 1 325 ? 34.193 -11.566 -41.712 1.00 91.00 325 ASP A CA 1
ATOM 2557 C C . ASP A 1 325 ? 33.341 -12.830 -41.765 1.00 91.00 325 ASP A C 1
ATOM 2559 O O . ASP A 1 325 ? 33.770 -13.842 -42.318 1.00 91.00 325 ASP A O 1
ATOM 2563 N N . GLU A 1 326 ? 32.125 -12.778 -41.225 1.00 91.69 326 GLU A N 1
ATOM 2564 C CA . GLU A 1 326 ? 31.182 -13.890 -41.300 1.00 91.69 326 GLU A CA 1
ATOM 2565 C C . GLU A 1 326 ? 30.788 -14.199 -42.752 1.00 91.69 326 GLU A C 1
ATOM 2567 O O . GLU A 1 326 ? 30.685 -15.370 -43.135 1.00 91.69 326 GLU A O 1
ATOM 2572 N N . GLU A 1 327 ? 30.623 -13.174 -43.589 1.00 92.88 327 GLU A N 1
ATOM 2573 C CA . GLU A 1 327 ? 30.423 -13.341 -45.030 1.00 92.88 327 GLU A CA 1
ATOM 2574 C C . GLU A 1 327 ? 31.659 -13.923 -45.722 1.00 92.88 327 GLU A C 1
ATOM 2576 O O . GLU A 1 327 ? 31.530 -14.873 -46.497 1.00 92.88 327 GLU A O 1
ATOM 2581 N N . ASN A 1 328 ? 32.860 -13.445 -45.395 1.00 92.62 328 ASN A N 1
ATOM 2582 C CA . ASN A 1 328 ? 34.106 -13.974 -45.951 1.00 92.62 328 ASN A CA 1
ATOM 2583 C C . ASN A 1 328 ? 34.312 -15.457 -45.607 1.00 92.62 328 ASN A C 1
ATOM 2585 O O . ASN A 1 328 ? 34.702 -16.243 -46.471 1.00 92.62 328 ASN A O 1
ATOM 2589 N N . VAL A 1 329 ? 33.981 -15.878 -44.381 1.00 92.50 329 VAL A N 1
ATOM 2590 C CA . VAL A 1 329 ? 34.015 -17.294 -43.978 1.00 92.50 329 VAL A CA 1
ATOM 2591 C C . VAL A 1 329 ? 33.033 -18.132 -44.807 1.00 92.50 329 VAL A C 1
ATOM 2593 O O . VAL A 1 329 ? 33.368 -19.244 -45.228 1.00 92.50 329 VAL A O 1
ATOM 2596 N N . LYS A 1 330 ? 31.829 -17.612 -45.090 1.00 93.56 330 LYS A N 1
ATOM 2597 C CA . LYS A 1 330 ? 30.851 -18.287 -45.963 1.00 93.56 330 LYS A CA 1
ATOM 2598 C C . LYS A 1 330 ? 31.354 -18.387 -47.404 1.00 93.56 330 LYS A C 1
ATOM 2600 O O . LYS A 1 330 ? 31.246 -19.457 -48.000 1.00 93.56 330 LYS A O 1
ATOM 2605 N N . ILE A 1 331 ? 31.929 -17.311 -47.944 1.00 93.56 331 ILE A N 1
ATOM 2606 C CA . ILE A 1 331 ? 32.523 -17.290 -49.288 1.00 93.56 331 ILE A CA 1
ATOM 2607 C C . ILE A 1 331 ? 33.626 -18.342 -49.394 1.00 93.56 331 ILE A C 1
ATOM 2609 O O . ILE A 1 331 ? 33.633 -19.121 -50.344 1.00 93.56 331 ILE A O 1
ATOM 2613 N N . GLU A 1 332 ? 34.517 -18.417 -48.409 1.00 94.44 332 GLU A N 1
ATOM 2614 C CA . GLU A 1 332 ? 35.615 -19.382 -48.408 1.00 94.44 332 GLU A CA 1
ATOM 2615 C C . GLU A 1 332 ? 35.110 -20.831 -48.352 1.00 94.44 332 GLU A C 1
ATOM 2617 O O . GLU A 1 332 ? 35.609 -21.706 -49.062 1.00 94.44 332 GLU A O 1
ATOM 2622 N N . LYS A 1 333 ? 34.046 -21.092 -47.582 1.00 95.31 333 LYS A N 1
ATOM 2623 C CA . LYS A 1 333 ? 33.367 -22.395 -47.586 1.00 95.31 333 LYS A CA 1
ATOM 2624 C C . LYS A 1 333 ? 32.790 -22.732 -48.964 1.00 95.31 333 LYS A C 1
ATOM 2626 O O . LYS A 1 333 ? 32.951 -23.861 -49.425 1.00 95.31 333 LYS A O 1
ATOM 2631 N N . TYR A 1 334 ? 32.139 -21.777 -49.628 1.00 96.25 334 TYR A N 1
ATOM 2632 C CA . TYR A 1 334 ? 31.608 -21.992 -50.975 1.00 96.25 334 TYR A CA 1
ATOM 2633 C C . TYR A 1 334 ? 32.712 -22.198 -52.013 1.00 96.25 334 TYR A C 1
ATOM 2635 O O . TYR A 1 334 ? 32.557 -23.058 -52.876 1.00 96.25 334 TYR A O 1
ATOM 2643 N N . ARG A 1 335 ? 33.842 -21.488 -51.909 1.00 95.00 335 ARG A N 1
ATOM 2644 C CA . ARG A 1 335 ? 35.016 -21.708 -52.769 1.00 95.00 335 ARG A CA 1
ATOM 2645 C C . ARG A 1 335 ? 35.534 -23.137 -52.656 1.00 95.00 335 ARG A C 1
ATOM 2647 O O . ARG A 1 335 ? 35.623 -23.812 -53.674 1.00 95.00 335 ARG A O 1
ATOM 2654 N N . LYS A 1 336 ? 35.734 -23.641 -51.433 1.00 95.06 336 LYS A N 1
ATOM 2655 C CA . LYS A 1 336 ? 36.145 -25.039 -51.209 1.00 95.06 336 LYS A CA 1
ATOM 2656 C C . LYS A 1 336 ? 35.171 -26.042 -51.826 1.00 95.06 336 LYS A C 1
ATOM 2658 O O . LYS A 1 336 ? 35.595 -26.967 -52.506 1.00 95.06 336 LYS A O 1
ATOM 2663 N N . GLN A 1 337 ? 33.865 -25.828 -51.661 1.00 95.62 337 GLN A N 1
ATOM 2664 C CA . GLN A 1 337 ? 32.850 -26.690 -52.278 1.00 95.62 337 GLN A CA 1
ATOM 2665 C C . GLN A 1 337 ? 32.869 -26.633 -53.811 1.00 95.62 337 GLN A C 1
ATOM 2667 O O . GLN A 1 337 ? 32.615 -27.643 -54.467 1.00 95.62 337 GLN A O 1
ATOM 2672 N N . ILE A 1 338 ? 33.131 -25.461 -54.394 1.00 95.12 338 ILE A N 1
ATOM 2673 C CA . ILE A 1 338 ? 33.285 -25.305 -55.843 1.00 95.12 338 ILE A CA 1
ATOM 2674 C C . ILE A 1 338 ? 34.520 -26.066 -56.322 1.00 95.12 338 ILE A C 1
ATOM 2676 O O . ILE A 1 338 ? 34.417 -26.799 -57.301 1.00 95.12 338 ILE A O 1
ATOM 2680 N N . ASP A 1 339 ? 35.651 -25.940 -55.630 1.00 95.25 339 ASP A N 1
ATOM 2681 C CA . ASP A 1 339 ? 36.895 -26.621 -55.997 1.00 95.25 339 ASP A CA 1
ATOM 2682 C C . ASP A 1 339 ? 36.771 -28.147 -55.866 1.00 95.25 339 ASP A C 1
ATOM 2684 O O . ASP A 1 339 ? 37.166 -28.874 -56.775 1.00 95.25 339 ASP A O 1
ATOM 2688 N N . GLU A 1 340 ? 36.113 -28.646 -54.814 1.00 96.00 340 GLU A N 1
ATOM 2689 C CA . GLU A 1 340 ? 35.770 -30.069 -54.669 1.00 96.00 340 GLU A CA 1
ATOM 2690 C C . GLU A 1 340 ? 34.889 -30.569 -55.822 1.00 96.00 340 GLU A C 1
ATOM 2692 O O . GLU A 1 340 ? 35.129 -31.641 -56.384 1.00 96.00 340 GLU A O 1
ATOM 2697 N N . LYS A 1 341 ? 33.858 -29.800 -56.198 1.00 95.94 341 LYS A N 1
ATOM 2698 C CA . LYS A 1 341 ? 32.983 -30.149 -57.327 1.00 95.94 341 LYS A CA 1
ATOM 2699 C C . LYS A 1 341 ? 33.733 -30.115 -58.656 1.00 95.94 341 LYS A C 1
ATOM 2701 O O . LYS A 1 341 ? 33.500 -30.993 -59.480 1.00 95.94 341 LYS A O 1
ATOM 2706 N N . ARG A 1 342 ? 34.629 -29.146 -58.859 1.00 95.44 342 ARG A N 1
ATOM 2707 C CA . ARG A 1 342 ? 35.494 -29.068 -60.044 1.00 95.44 342 ARG A CA 1
ATOM 2708 C C . ARG A 1 342 ? 36.409 -30.282 -60.143 1.00 95.44 342 ARG A C 1
ATOM 2710 O O . ARG A 1 342 ? 36.450 -30.880 -61.206 1.00 95.44 342 ARG A O 1
ATOM 2717 N N . GLY A 1 343 ? 37.041 -30.697 -59.043 1.00 95.50 343 GLY A N 1
ATOM 2718 C CA . GLY A 1 343 ? 37.851 -31.920 -59.009 1.00 95.50 343 GLY A CA 1
ATOM 2719 C C . GLY A 1 343 ? 37.059 -33.157 -59.444 1.00 95.50 343 GLY A C 1
ATOM 2720 O O . GLY A 1 343 ? 37.494 -33.887 -60.327 1.00 95.50 343 GLY A O 1
ATOM 2721 N N . ARG A 1 344 ? 35.834 -33.328 -58.923 1.00 95.56 344 ARG A N 1
ATOM 2722 C CA . ARG A 1 344 ? 34.945 -34.427 -59.345 1.00 95.56 344 ARG A CA 1
ATOM 2723 C C . ARG A 1 344 ? 34.568 -34.359 -60.823 1.00 95.56 344 ARG A C 1
ATOM 2725 O O . ARG A 1 344 ? 34.452 -35.403 -61.451 1.00 95.56 344 ARG A O 1
ATOM 2732 N N . ILE A 1 345 ? 34.335 -33.161 -61.364 1.00 95.56 345 ILE A N 1
ATOM 2733 C CA . ILE A 1 345 ? 34.063 -32.989 -62.798 1.00 95.56 345 ILE A CA 1
ATOM 2734 C C . ILE A 1 345 ? 35.275 -33.451 -63.606 1.00 95.56 345 ILE A C 1
ATOM 2736 O O . ILE A 1 345 ? 35.098 -34.264 -64.502 1.00 95.56 345 ILE A O 1
ATOM 2740 N N . THR A 1 346 ? 36.487 -33.024 -63.244 1.00 95.56 346 THR A N 1
ATOM 2741 C CA . THR A 1 346 ? 37.722 -33.457 -63.915 1.00 95.56 346 THR A CA 1
ATOM 2742 C C . THR A 1 346 ? 37.901 -34.981 -63.869 1.00 95.56 346 THR A C 1
ATOM 2744 O O . THR A 1 346 ? 38.245 -35.593 -64.880 1.00 95.56 346 THR A O 1
ATOM 2747 N N . ASP A 1 347 ? 37.636 -35.615 -62.723 1.00 95.69 347 ASP A N 1
ATOM 2748 C CA . ASP A 1 347 ? 37.715 -37.077 -62.581 1.00 95.69 347 ASP A CA 1
ATOM 2749 C C . ASP A 1 347 ? 36.682 -37.794 -63.465 1.00 95.69 347 ASP A C 1
ATOM 2751 O O . ASP A 1 347 ? 36.990 -38.798 -64.113 1.00 95.69 347 ASP A O 1
ATOM 2755 N N . LEU A 1 348 ? 35.455 -37.264 -63.528 1.00 95.50 348 LEU A N 1
ATOM 2756 C CA . LEU A 1 348 ? 34.397 -37.782 -64.396 1.00 95.50 348 LEU A CA 1
ATOM 2757 C C . LEU A 1 348 ? 34.735 -37.593 -65.879 1.00 95.50 348 LEU A C 1
ATOM 2759 O O . LEU A 1 348 ? 34.532 -38.517 -66.660 1.00 95.50 348 LEU A O 1
ATOM 2763 N N . GLU A 1 349 ? 35.276 -36.438 -66.270 1.00 95.31 349 GLU A N 1
ATOM 2764 C CA . GLU A 1 349 ? 35.738 -36.166 -67.637 1.00 95.31 349 GLU A CA 1
ATOM 2765 C C . GLU A 1 349 ? 36.827 -37.156 -68.061 1.00 95.31 349 GLU A C 1
ATOM 2767 O O . GLU A 1 349 ? 36.763 -37.703 -69.163 1.00 95.31 349 GLU A O 1
ATOM 2772 N N . LYS A 1 350 ? 37.779 -37.456 -67.168 1.00 95.38 350 LYS A N 1
ATOM 2773 C CA . LYS A 1 350 ? 38.798 -38.484 -67.405 1.00 95.38 350 LYS A CA 1
ATOM 2774 C C . LYS A 1 350 ? 38.177 -39.872 -67.568 1.00 95.38 350 LYS A C 1
ATOM 2776 O O . LYS A 1 350 ? 38.489 -40.564 -68.527 1.00 95.38 350 LYS A O 1
ATOM 2781 N N . SER A 1 351 ? 37.248 -40.253 -66.691 1.00 95.75 351 SER A N 1
ATOM 2782 C CA . SER A 1 351 ? 36.555 -41.541 -66.802 1.00 95.75 351 SER A CA 1
ATOM 2783 C C . SER A 1 351 ? 35.755 -41.664 -68.104 1.00 95.75 351 SER A C 1
ATOM 2785 O O . SER A 1 351 ? 35.738 -42.737 -68.702 1.00 95.75 351 SER A O 1
ATOM 2787 N N . ILE A 1 352 ? 35.112 -40.586 -68.565 1.00 94.56 352 ILE A N 1
ATOM 2788 C CA . ILE A 1 352 ? 34.419 -40.552 -69.860 1.00 94.56 352 ILE A CA 1
ATOM 2789 C C . ILE A 1 352 ? 35.417 -40.737 -71.007 1.00 94.56 352 ILE A C 1
ATOM 2791 O O . ILE A 1 352 ? 35.122 -41.479 -71.942 1.00 94.56 352 ILE A O 1
ATOM 2795 N N . ALA A 1 353 ? 36.583 -40.089 -70.942 1.00 94.62 353 ALA A N 1
ATOM 2796 C CA . ALA A 1 353 ? 37.632 -40.246 -71.946 1.00 94.62 353 ALA A CA 1
ATOM 2797 C C . ALA A 1 353 ? 38.148 -41.696 -72.010 1.00 94.62 353 ALA A C 1
ATOM 2799 O O . ALA A 1 353 ? 38.178 -42.264 -73.101 1.00 94.62 353 ALA A O 1
ATOM 2800 N N . ASP A 1 354 ? 38.446 -42.309 -70.858 1.00 94.62 354 ASP A N 1
ATOM 2801 C CA . ASP A 1 354 ? 38.910 -43.701 -70.751 1.00 94.62 354 ASP A CA 1
ATOM 2802 C C . ASP A 1 354 ? 37.861 -44.689 -71.307 1.00 94.62 354 ASP A C 1
ATOM 2804 O O . ASP A 1 354 ? 38.174 -45.596 -72.081 1.00 94.62 354 ASP A O 1
ATOM 2808 N N . ILE A 1 355 ? 36.579 -44.490 -70.968 1.00 95.06 355 ILE A N 1
ATOM 2809 C CA . ILE A 1 355 ? 35.470 -45.285 -71.523 1.00 95.06 355 ILE A CA 1
ATOM 2810 C C . ILE A 1 355 ? 35.361 -45.072 -73.039 1.00 95.06 355 ILE A C 1
ATOM 2812 O O . ILE A 1 355 ? 35.158 -46.029 -73.784 1.00 95.06 355 ILE A O 1
ATOM 2816 N N . GLY A 1 356 ? 35.505 -43.832 -73.510 1.00 94.38 356 GLY A N 1
ATOM 2817 C CA . GLY A 1 356 ? 35.472 -43.499 -74.933 1.00 94.38 356 GLY A CA 1
ATOM 2818 C C . GLY A 1 356 ? 36.590 -44.172 -75.733 1.00 94.38 356 GLY A C 1
ATOM 2819 O O . GLY A 1 356 ? 36.358 -44.589 -76.868 1.00 94.38 356 GLY A O 1
ATOM 2820 N N . GLU A 1 357 ? 37.782 -44.316 -75.153 1.00 93.94 357 GLU A N 1
ATOM 2821 C CA . GLU A 1 357 ? 38.891 -45.076 -75.739 1.00 93.94 357 GLU A CA 1
ATOM 2822 C C . GLU A 1 357 ? 38.575 -46.578 -75.783 1.00 93.94 357 GLU A C 1
ATOM 2824 O O . GLU A 1 357 ? 38.644 -47.187 -76.849 1.00 93.94 357 GLU A O 1
ATOM 2829 N N . SER A 1 358 ? 38.073 -47.146 -74.682 1.00 92.94 358 SER A N 1
ATOM 2830 C CA . SER A 1 358 ? 37.649 -48.554 -74.626 1.00 92.94 358 SER A CA 1
ATOM 2831 C C . SER A 1 358 ? 36.549 -48.904 -75.643 1.00 92.94 358 SER A C 1
ATOM 2833 O O . SER A 1 358 ? 36.560 -49.991 -76.235 1.00 92.94 358 SER A O 1
ATOM 2835 N N . ILE A 1 359 ? 35.610 -47.983 -75.891 1.00 92.88 359 ILE A N 1
ATOM 2836 C CA . ILE A 1 359 ? 34.585 -48.140 -76.933 1.00 92.88 359 ILE A CA 1
ATOM 2837 C C . ILE A 1 359 ? 35.232 -48.188 -78.319 1.00 92.88 359 ILE A C 1
ATOM 2839 O O . ILE A 1 359 ? 34.902 -49.079 -79.098 1.00 92.88 359 ILE A O 1
ATOM 2843 N N . LYS A 1 360 ? 36.173 -47.284 -78.627 1.00 93.50 360 LYS A N 1
ATOM 2844 C CA . LYS A 1 360 ? 36.874 -47.278 -79.924 1.00 93.50 360 LYS A CA 1
ATOM 2845 C C . LYS A 1 360 ? 37.639 -48.576 -80.168 1.00 93.50 360 LYS A C 1
ATOM 2847 O O . LYS A 1 360 ? 37.566 -49.115 -81.272 1.00 93.50 360 LYS A O 1
ATOM 2852 N N . ASP A 1 361 ? 38.326 -49.090 -79.151 1.00 93.12 361 ASP A N 1
ATOM 2853 C CA . ASP A 1 361 ? 39.044 -50.366 -79.237 1.00 93.12 361 ASP A CA 1
ATOM 2854 C C . ASP A 1 361 ? 38.081 -51.528 -79.508 1.00 93.12 361 ASP A C 1
ATOM 2856 O O . ASP A 1 361 ? 38.317 -52.363 -80.384 1.00 93.12 361 ASP A O 1
ATOM 2860 N N . SER A 1 362 ? 36.941 -51.545 -78.812 1.00 91.56 362 SER A N 1
ATOM 2861 C CA . SER A 1 362 ? 35.892 -52.550 -79.013 1.00 91.56 362 SER A CA 1
ATOM 2862 C C . SER A 1 362 ? 35.276 -52.469 -80.416 1.00 91.56 362 SER A C 1
ATOM 2864 O O . SER A 1 362 ? 35.065 -53.494 -81.063 1.00 91.56 362 SER A O 1
ATOM 2866 N N . GLU A 1 363 ? 35.020 -51.262 -80.928 1.00 93.00 363 GLU A N 1
ATOM 2867 C CA . GLU A 1 363 ? 34.535 -51.042 -82.295 1.00 93.00 363 GLU A CA 1
ATOM 2868 C C . GLU A 1 363 ? 35.545 -51.512 -83.350 1.00 93.00 363 GLU A C 1
ATOM 2870 O O . GLU A 1 363 ? 35.154 -52.094 -84.367 1.00 93.00 363 GLU A O 1
ATOM 2875 N N . ALA A 1 364 ? 36.841 -51.276 -83.125 1.00 90.94 364 ALA A N 1
ATOM 2876 C CA . ALA A 1 364 ? 37.904 -51.763 -83.998 1.00 90.94 364 ALA A CA 1
ATOM 2877 C C . ALA A 1 364 ? 37.946 -53.299 -84.018 1.00 90.94 364 ALA A C 1
ATOM 2879 O O . ALA A 1 364 ? 37.957 -53.891 -85.098 1.00 90.94 364 ALA A O 1
ATOM 2880 N N . TYR A 1 365 ? 37.863 -53.939 -82.850 1.00 90.88 365 TYR A N 1
ATOM 2881 C CA . TYR A 1 365 ? 37.812 -55.397 -82.725 1.00 90.88 365 TYR A CA 1
ATOM 2882 C C . TYR A 1 365 ? 36.585 -56.012 -83.420 1.00 90.88 365 TYR A C 1
ATOM 2884 O O . TYR A 1 365 ? 36.709 -56.992 -84.155 1.00 90.88 365 TYR A O 1
ATOM 2892 N N . ILE A 1 366 ? 35.399 -55.409 -83.271 1.00 88.94 366 ILE A N 1
ATOM 2893 C CA . ILE A 1 366 ? 34.185 -55.845 -83.985 1.00 88.94 366 ILE A CA 1
ATOM 2894 C C . ILE A 1 366 ? 34.391 -55.766 -85.502 1.00 88.94 366 ILE A C 1
ATOM 2896 O O . ILE A 1 366 ? 34.029 -56.702 -86.218 1.00 88.94 366 ILE A O 1
ATOM 2900 N N . LYS A 1 367 ? 34.990 -54.679 -86.007 1.00 90.56 367 LYS A N 1
ATOM 2901 C CA . LYS A 1 367 ? 35.301 -54.539 -87.439 1.00 90.56 367 LYS A CA 1
ATOM 2902 C C . LYS A 1 367 ? 36.294 -55.592 -87.927 1.00 90.56 367 LYS A C 1
ATOM 2904 O O . LYS A 1 367 ? 36.189 -56.021 -89.072 1.00 90.56 367 LYS A O 1
ATOM 2909 N N . GLU A 1 368 ? 37.260 -55.994 -87.105 1.00 87.56 368 GLU A N 1
ATOM 2910 C CA . GLU A 1 368 ? 38.170 -57.092 -87.444 1.00 87.56 368 GLU A CA 1
ATOM 2911 C C . GLU A 1 368 ? 37.446 -58.437 -87.499 1.00 87.56 368 GLU A C 1
ATOM 2913 O O . GLU A 1 368 ? 37.584 -59.150 -88.491 1.00 87.56 368 GLU A O 1
ATOM 2918 N N . LEU A 1 369 ? 36.611 -58.754 -86.505 1.00 84.81 369 LEU A N 1
ATOM 2919 C CA . LEU A 1 369 ? 35.798 -59.974 -86.510 1.00 84.81 369 LEU A CA 1
ATOM 2920 C C . LEU A 1 369 ? 34.861 -60.043 -87.724 1.00 84.81 369 LEU A C 1
ATOM 2922 O O . LEU A 1 369 ? 34.734 -61.095 -88.343 1.00 84.81 369 LEU A O 1
ATOM 2926 N N . GLN A 1 370 ? 34.252 -58.919 -88.111 1.00 85.69 370 GLN A N 1
ATOM 2927 C CA . GLN A 1 370 ? 33.405 -58.829 -89.305 1.00 85.69 370 GLN A CA 1
ATOM 2928 C C . GLN A 1 370 ? 34.153 -59.1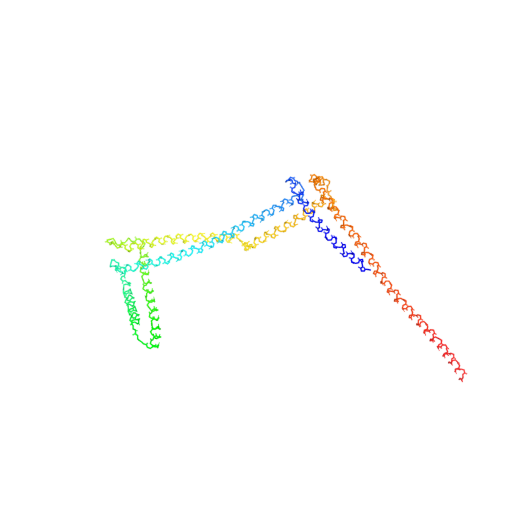02 -90.616 1.00 85.69 370 GLN A C 1
ATOM 2930 O O . GLN A 1 370 ? 33.510 -59.458 -91.594 1.00 85.69 370 GLN A O 1
ATOM 2935 N N . LYS A 1 371 ? 35.481 -58.931 -90.663 1.00 84.25 371 LYS A N 1
ATOM 2936 C CA . LYS A 1 371 ? 36.297 -59.285 -91.839 1.00 84.25 371 LYS A CA 1
ATOM 2937 C C . LYS A 1 371 ? 36.669 -60.769 -91.890 1.00 84.25 371 LYS A C 1
ATOM 2939 O O . LYS A 1 371 ? 37.158 -61.218 -92.921 1.00 84.25 371 LYS A O 1
ATOM 2944 N N . MET A 1 372 ? 36.535 -61.490 -90.775 1.00 78.19 372 MET A N 1
ATOM 2945 C CA . MET A 1 372 ? 36.871 -62.916 -90.667 1.00 78.19 372 MET A CA 1
ATOM 2946 C C . MET A 1 372 ? 35.675 -63.843 -90.927 1.00 78.19 372 MET A C 1
ATOM 2948 O O . MET A 1 372 ? 35.879 -65.041 -91.123 1.00 78.19 372 MET A O 1
ATOM 2952 N N . LEU A 1 373 ? 34.456 -63.300 -90.902 1.00 61.84 373 LEU A N 1
ATOM 2953 C CA . LEU A 1 373 ? 33.223 -63.934 -91.380 1.00 61.84 373 LEU A CA 1
ATOM 2954 C C . LEU A 1 373 ? 33.047 -63.659 -92.875 1.00 61.84 373 LEU A C 1
ATOM 2956 O O . LEU A 1 373 ? 32.542 -64.572 -93.566 1.00 61.84 373 LEU A O 1
#

pLDDT: mean 88.93, std 10.08, range [41.28, 97.0]

Organism: NCBI:txid1181576

Radius of gyration: 53.2 Å; chains: 1; bounding box: 88×96×152 Å

Secondary structure (DSSP, 8-state):
-HHHHHHHHHHHHHHHHHHHHHHHHHHHHHHHHHTT--TT---HHHHHHHHHHHHHHHHHHHHHHHHHHHHHHHHHHHHHHHHHHHHHHHHHHHHHHHHHHHHHHHH-GGGHHHHHHHHHHHHHHHHHHHHHHHHHHHHHH-----HHHHHHHHHHHHHHHHHHHHHHHHHHHHHHHHHHHHHHH-SSPPS-TT---HHHHHHHHHHHHHHHHHHHHHHHHHHHHHHHHHHHHHT-SS-SHHHHHHHHHHHHHHHHHHHHHHHHHHHHHHTT---S--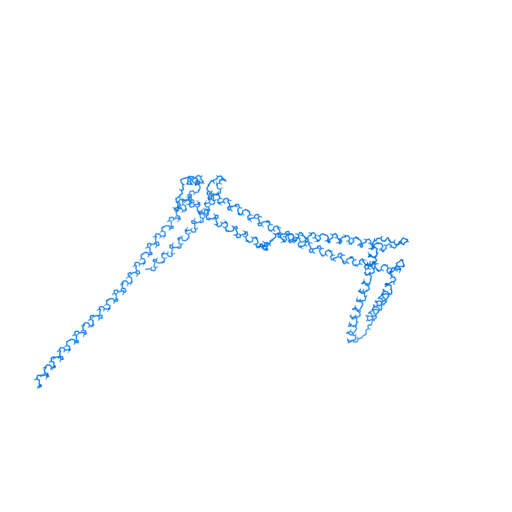-HHHHHHHHHH--GGGHHHHHHHHHHHHHHHHHHHHHHHHHHHHHHHHHHHHHHHHHHHHHHHHHHHHHHHHHHHHHHHHHHHHHHHHHHHHHH-

Sequence (373 aa):
MDDRKKRIDELEKLKRESRFSLDSLLEGFGENLYGRIEDSAEFEDVLKYNTLQKDIADSTAAIFTVEEQERRFKELEDTIKLKEQEEKERGKELTEVLGKLGKAMLANEAYNEFTSVFKEQADALATRVGSLENRISELENKNGGNVFSWIGKSAHGLVLKTFLSKAQESQEQLYRSVGERYKRQDGGAQPVAGGEDGEVAIYCEEIEKLRGVSDATADELSKLRDEKRILSASFGVEGSPQKQVQALKNRIASVKDDLRSLYRNFGAQAAGIMDAEISPQRKYFIDTLVTAEDGENIGRAVKLNQSIVNSEKEIAKLQASLSIDEENVKIEKYRKQIDEKRGRITDLEKSIADIGESIKDSEAYIKELQKML

Foldseek 3Di:
DVVLVVLLVVLVVLLVVLVVVLLVLLLVLLVLLLVLDDPPDPDPLNVLLVVLVVLLVVLVVVLVVLVVLVVVLVVLVVVLVVLVVVLVVLVVVLLVLLLQLLVLLLVDPLNCVLCVVVNVVLVVLVVVLVVLVVVLVVLVPPPDDDPVSVVVSVVVNVVSVVVNVVSVVVNSVSSSVSSVVVVVVDPDDDDDPPDPPVSNVVSVVVSVVSVVVSVVSVVVSVVSVVVSVVSVCVVPPCDRSVSSSVVSVVVSVVSVVVSSVSSSVLSCLLLVNDPDDDDPVRNVVSVVSDDPVCVVSSVSSVVSSVSSVVSVVSSVVSVVVVVVVVVVVVVVVVVVVVVVVVVVVVVVVVVVVVVVVVVVVVVVVVVVVVVVD